Protein AF-X0Y2W1-F1 (afdb_monomer)

InterPro domains:
  IPR001203 Aldehyde ferredoxin oxidoreductase, C-terminal [PF01314] (72-216)
  IPR013983 Aldehyde ferredoxin oxidoreductase, N-terminal [PF02730] (3-56)
  IPR013984 Aldehyde ferredoxin oxidoreductase, domain 2 [G3DSA:1.10.569.10] (91-216)
  IPR036021 Aldehyde ferredoxin oxidoreductase-like, C-terminal [SSF48310] (63-216)
  IPR036503 Aldehyde ferredoxin oxidoreductase, N-terminal domain superfamily [G3DSA:3.60.9.10] (1-60)
  IPR036503 Aldehyde ferredoxin oxidoreductase, N-terminal domain superfamily [SSF56228] (2-59)
  IPR051919 Tungsten-dependent aldehyde ferredoxin oxidoreductase [PTHR30038] (2-216)

pLDDT: mean 97.35, std 1.64, range [90.75, 98.88]

Solvent-accessible surface area (backbone atoms only — not comparable to full-atom values): 10958 Å² total; per-residue (Å²): 83,78,95,73,74,39,86,81,50,47,53,42,29,43,23,63,30,2,67,71,53,35,74,42,3,5,31,30,27,82,47,61,44,65,53,26,65,92,12,54,6,16,57,39,23,75,68,74,47,58,64,52,78,48,75,84,85,82,76,87,85,63,98,54,57,68,59,52,52,51,52,54,49,51,50,60,78,42,37,86,79,40,97,62,34,55,29,38,74,36,14,55,18,49,49,46,56,55,26,39,78,70,49,62,25,49,10,56,62,62,77,34,28,50,50,99,54,47,66,54,56,13,13,66,45,41,46,66,59,37,19,21,44,20,91,76,75,36,21,90,72,55,15,45,40,61,60,90,93,48,85,53,31,41,40,40,18,23,41,34,93,59,80,94,41,52,31,63,45,74,28,26,39,53,46,32,59,38,39,35,22,46,13,34,15,54,67,40,53,59,44,48,54,35,39,30,52,38,31,50,24,43,66,32,9,38,16,48,51,62,51,24,59,71,72,70

Foldseek 3Di:
DVVVPDPQKWKWFWFQCLLVLPQQFWIDTLLADTPTGRSVSVVCNVVVNGIDIDDDPDDDDDPDPPVVVVVLVVCLVCCCVDPLLVLLQQFQLQVLVVQQVVFQQQAQLNPTSHAPLSVLLGSVVCNCPFQPCNVVVCSSPRQFDDDPSDSSRNWGQGAADDDDQGADSSNTADHNLLSRLQDRNNVHSNNSVSRSLSSVCSNRRHRSNVVSSVVD

Nearest PDB structures (foldseek):
  1aor-assembly1_B  TM=9.434E-01  e=6.864E-16  Pyrococcus furiosus
  1b4n-assembly1_D  TM=9.178E-01  e=5.726E-13  Pyrococcus furiosus
  8c0z-assembly1_A  TM=8.336E-01  e=2.437E-13  Aromatoleum aromaticum
  6x6u-assembly1_C  TM=8.993E-01  e=1.814E-09  Pyrococcus furiosus COM1
  8vp9-assembly1_B  TM=1.701E-01  e=5.512E+00  Acetivibrio thermocellus ATCC 27405

Radius of gyration: 18.61 Å; Cα contacts (8 Å, |Δi|>4): 443; chains: 1; bounding box: 45×39×54 Å

Mean predicted aligned error: 2.82 Å

Organism: NCBI:txid412755

Secondary structure (DSSP, 8-state):
-GGGT-TT-EEEEE-HHHHTT-TTBPEEETTTEEE-STTHHHHHHHTT--EEEE---PPPPPS-HHHHHHHHHHHHHHGGGSTTHHHHHHGGGGHHHHHHHHT---BTTTTBS--TTGGGGSHHHHHHHTBTTGGGT-HHHHSEE-STT-SS--EE-B-B-SSSS-B-GGG-PPPHHHHHHHTGGGT---HHHHHHHHHHHHHHTB-HHHHHHHH-

Structure (mmCIF, N/CA/C/O backbone):
data_AF-X0Y2W1-F1
#
_entry.id   AF-X0Y2W1-F1
#
loop_
_atom_site.group_PDB
_atom_site.id
_atom_site.type_symbol
_atom_site.label_atom_id
_atom_site.label_alt_id
_atom_site.label_comp_id
_atom_site.label_asym_id
_atom_site.label_entity_id
_atom_site.label_seq_id
_atom_site.pdbx_PDB_ins_code
_atom_site.Cartn_x
_atom_site.Cartn_y
_atom_site.Cartn_z
_atom_site.occupancy
_atom_site.B_iso_or_equiv
_atom_site.auth_seq_id
_atom_site.auth_comp_id
_atom_site.auth_asym_id
_atom_site.auth_atom_id
_atom_site.pdbx_PDB_model_num
ATOM 1 N N . LYS A 1 1 ? -18.881 9.884 7.365 1.00 92.62 1 LYS A N 1
ATOM 2 C CA . LYS A 1 1 ? -18.392 11.191 7.881 1.00 92.62 1 LYS A CA 1
ATOM 3 C C . LYS A 1 1 ? -19.417 12.288 7.628 1.00 92.62 1 LYS A C 1
ATOM 5 O O . LYS A 1 1 ? -19.970 12.760 8.604 1.00 92.62 1 LYS A O 1
ATOM 10 N N . GLN A 1 2 ? -19.755 12.594 6.368 1.00 95.25 2 GLN A N 1
ATOM 11 C CA . GLN A 1 2 ? -20.767 13.607 6.009 1.00 95.25 2 GLN A CA 1
ATOM 12 C C . GLN A 1 2 ? -22.114 13.422 6.729 1.00 95.25 2 GLN A C 1
ATOM 14 O O . GLN A 1 2 ? -22.586 14.360 7.354 1.00 95.25 2 GLN A O 1
ATOM 19 N N . GLU A 1 3 ? -22.669 12.203 6.735 1.00 96.50 3 GLU A N 1
ATOM 20 C CA . GLU A 1 3 ? -23.919 11.870 7.450 1.00 96.50 3 GLU A CA 1
ATOM 21 C C . GLU A 1 3 ? -23.897 12.244 8.944 1.00 96.50 3 GLU A C 1
ATOM 23 O O . GLU A 1 3 ? -24.915 12.632 9.504 1.00 96.50 3 GLU A O 1
ATOM 28 N N . LEU A 1 4 ? -22.728 12.162 9.587 1.00 95.75 4 LEU A N 1
ATOM 29 C CA . LEU A 1 4 ? -22.551 12.419 11.018 1.00 95.75 4 LEU A CA 1
ATOM 30 C C . LEU A 1 4 ? -21.921 13.792 11.313 1.00 95.75 4 LEU A C 1
ATOM 32 O O . LEU A 1 4 ? -21.698 14.112 12.477 1.00 95.75 4 LEU A O 1
ATOM 36 N N . GLY A 1 5 ? -21.589 14.583 10.285 1.00 96.50 5 GLY A N 1
ATOM 37 C CA . GLY A 1 5 ? -20.987 15.913 10.429 1.00 96.50 5 GLY A CA 1
ATOM 38 C C . GLY A 1 5 ? -19.653 15.966 11.195 1.00 96.50 5 GLY A C 1
ATOM 39 O O . GLY A 1 5 ? -19.322 17.014 11.742 1.00 96.50 5 GLY A O 1
ATOM 40 N N . ASP A 1 6 ? -18.893 14.865 11.279 1.00 96.44 6 ASP A N 1
ATOM 41 C CA . ASP A 1 6 ? -17.600 14.813 11.987 1.00 96.44 6 ASP A CA 1
ATOM 42 C C . ASP A 1 6 ? -16.509 14.180 11.108 1.00 96.44 6 ASP A C 1
ATOM 44 O O . ASP A 1 6 ? -16.487 12.970 10.851 1.00 96.44 6 ASP A O 1
ATOM 48 N N . ASP A 1 7 ? -15.565 15.015 10.671 1.00 95.00 7 ASP A N 1
ATOM 49 C CA . ASP A 1 7 ? -14.443 14.602 9.827 1.00 95.00 7 ASP A CA 1
ATOM 50 C C . ASP A 1 7 ? -13.362 13.816 10.586 1.00 95.00 7 ASP A C 1
ATOM 52 O O . ASP A 1 7 ? -12.543 13.130 9.968 1.00 95.00 7 ASP A O 1
ATOM 56 N N . LYS A 1 8 ? -13.377 13.845 11.927 1.00 95.06 8 LYS A N 1
ATOM 57 C CA . LYS A 1 8 ? -12.424 13.133 12.803 1.00 95.06 8 LYS A CA 1
ATOM 58 C C . LYS A 1 8 ? -12.880 11.723 13.178 1.00 95.06 8 LYS A C 1
ATOM 60 O O . LYS A 1 8 ? -12.259 11.079 14.024 1.00 95.06 8 LYS A O 1
ATOM 65 N N . ILE A 1 9 ? -13.994 11.269 12.619 1.00 96.81 9 ILE A N 1
ATOM 66 C CA . ILE A 1 9 ? -14.428 9.879 12.704 1.00 96.81 9 ILE A CA 1
ATOM 67 C C . ILE A 1 9 ? -13.462 8.991 11.921 1.00 96.81 9 ILE A C 1
ATOM 69 O O . ILE A 1 9 ? -13.038 9.356 10.829 1.00 96.81 9 ILE A O 1
ATOM 73 N N . GLU A 1 10 ? -13.202 7.791 12.425 1.00 96.81 10 GLU A N 1
ATOM 74 C CA . GLU A 1 10 ? -12.551 6.727 11.666 1.00 96.81 10 GLU A CA 1
ATOM 75 C C . GLU A 1 10 ? -13.543 5.624 11.310 1.00 96.81 10 GLU A C 1
ATOM 77 O O . GLU A 1 10 ? -14.449 5.306 12.085 1.00 96.81 10 GLU A O 1
ATOM 82 N N . VAL A 1 11 ? -13.390 5.066 10.106 1.00 97.50 11 VAL A N 1
ATOM 83 C CA . VAL A 1 11 ? -14.318 4.079 9.539 1.00 97.50 11 VAL A CA 1
ATOM 84 C C . VAL A 1 11 ? -13.554 2.832 9.133 1.00 97.50 11 VAL A C 1
ATOM 86 O O . VAL A 1 11 ? -12.647 2.892 8.304 1.00 97.50 11 VAL A O 1
ATOM 89 N N . LEU A 1 12 ? -13.944 1.701 9.702 1.00 97.69 12 LEU A N 1
ATOM 90 C CA . LEU A 1 12 ? -13.530 0.374 9.275 1.00 97.69 12 LEU A CA 1
ATOM 91 C C . LEU A 1 12 ? -14.701 -0.249 8.506 1.00 97.69 12 LEU A C 1
ATOM 93 O O . LEU A 1 12 ? -15.803 -0.302 9.043 1.00 97.69 12 LEU A O 1
ATOM 97 N N . GLN A 1 13 ? -14.503 -0.693 7.267 1.00 98.31 13 GLN A N 1
ATOM 98 C CA . GLN A 1 13 ? -15.609 -1.089 6.385 1.00 98.31 13 GLN A CA 1
ATOM 99 C C . GLN A 1 13 ? -15.274 -2.277 5.488 1.00 98.31 13 GLN A C 1
ATOM 101 O O . GLN A 1 13 ? -14.111 -2.543 5.196 1.00 98.31 13 GLN A O 1
ATOM 106 N N . VAL A 1 14 ? -16.308 -2.958 4.999 1.00 98.56 14 VAL A N 1
ATOM 107 C CA . VAL A 1 14 ? -16.185 -3.932 3.906 1.00 98.56 14 VAL A CA 1
ATOM 108 C C . VAL A 1 14 ? -16.615 -3.317 2.581 1.00 98.56 14 VAL A C 1
ATOM 110 O O . VAL A 1 14 ? -17.539 -2.501 2.529 1.00 98.56 14 VAL A O 1
ATOM 113 N N . GLY A 1 15 ? -15.956 -3.715 1.496 1.00 97.94 15 GLY A N 1
ATOM 114 C CA . GLY A 1 15 ? -16.413 -3.431 0.137 1.00 97.94 15 GLY A CA 1
ATOM 115 C C . GLY A 1 15 ? -17.382 -4.503 -0.389 1.00 97.94 15 GLY A C 1
ATOM 116 O O . GLY A 1 15 ? -17.735 -5.434 0.345 1.00 97.94 15 GLY A O 1
ATOM 117 N N . PRO A 1 16 ? -17.788 -4.407 -1.668 1.00 98.62 16 PRO A N 1
ATOM 118 C CA . PRO A 1 16 ? -18.623 -5.408 -2.332 1.00 98.62 16 PRO A CA 1
ATOM 119 C C . PRO A 1 16 ? -18.128 -6.855 -2.192 1.00 98.62 16 PRO A C 1
ATOM 121 O O . PRO A 1 16 ? -18.941 -7.772 -2.119 1.00 98.62 16 PRO A O 1
ATOM 124 N N . ALA A 1 17 ? -16.814 -7.095 -2.117 1.00 98.69 17 ALA A N 1
ATOM 125 C CA . ALA A 1 17 ? -16.283 -8.449 -1.961 1.00 98.69 17 ALA A CA 1
ATOM 126 C C . ALA A 1 17 ? -16.702 -9.097 -0.630 1.00 98.69 17 ALA A C 1
ATOM 128 O O . ALA A 1 17 ? -17.048 -10.280 -0.606 1.00 98.69 17 ALA A O 1
ATOM 129 N N . GLY A 1 18 ? -16.732 -8.324 0.460 1.00 98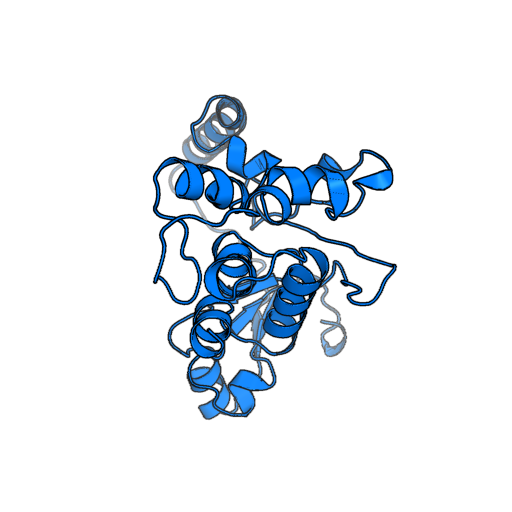.69 18 GLY A N 1
ATOM 130 C CA . GLY A 1 18 ? -17.217 -8.800 1.758 1.00 98.69 18 GLY A CA 1
ATOM 131 C C . GLY A 1 18 ? -18.715 -9.093 1.734 1.00 98.69 18 GLY A C 1
ATOM 132 O O . GLY A 1 18 ? -19.143 -10.153 2.181 1.00 98.69 18 GLY A O 1
ATOM 133 N N . GLU A 1 19 ? -19.506 -8.203 1.129 1.00 98.75 19 GLU A N 1
ATOM 134 C CA . GLU A 1 19 ? -20.963 -8.362 0.970 1.00 98.75 19 GLU A CA 1
ATOM 135 C C . GLU A 1 19 ? -21.341 -9.589 0.132 1.00 98.75 19 GLU A C 1
ATOM 137 O O . GLU A 1 19 ? -22.368 -10.222 0.372 1.00 98.75 19 GLU A O 1
ATOM 142 N N . LYS A 1 20 ? -20.512 -9.938 -0.858 1.00 98.62 20 LYS A N 1
ATOM 143 C CA . LYS A 1 20 ? -20.708 -11.102 -1.734 1.00 98.62 20 LYS A CA 1
ATOM 144 C C . LYS A 1 20 ? -20.041 -12.381 -1.221 1.00 98.62 20 LYS A C 1
ATOM 146 O O . LYS A 1 20 ? -20.114 -13.402 -1.897 1.00 98.62 20 LYS A O 1
ATOM 151 N N . GLY A 1 21 ? -19.408 -12.349 -0.047 1.00 98.06 21 GLY A N 1
ATOM 152 C CA . GLY A 1 21 ? -18.804 -13.533 0.569 1.00 98.06 21 GLY A CA 1
ATOM 153 C C . GLY A 1 21 ? -17.558 -14.060 -0.151 1.00 98.06 21 GLY A C 1
ATOM 154 O O . GLY A 1 21 ? -17.285 -15.261 -0.100 1.00 98.06 21 GLY A O 1
ATOM 155 N N . VAL A 1 22 ? -16.789 -13.196 -0.825 1.00 98.69 22 VAL A N 1
ATOM 156 C CA . VAL A 1 22 ? -15.496 -13.580 -1.418 1.00 98.69 22 VAL A CA 1
ATOM 157 C C . VAL A 1 22 ? -14.567 -14.069 -0.307 1.00 98.69 22 VAL A C 1
ATOM 159 O O . VAL A 1 22 ? -14.326 -13.359 0.662 1.00 98.69 22 VAL A O 1
ATOM 162 N N . ARG A 1 23 ? -14.009 -15.278 -0.444 1.00 98.50 23 ARG A N 1
ATOM 163 C CA . ARG A 1 23 ? -13.268 -15.966 0.637 1.00 98.50 23 ARG A CA 1
ATOM 164 C C . ARG A 1 23 ? -12.020 -15.232 1.132 1.00 98.50 23 ARG A C 1
ATOM 166 O O . ARG A 1 23 ? -11.563 -15.495 2.236 1.00 98.50 23 ARG A O 1
ATOM 173 N N . PHE A 1 24 ? -11.489 -14.322 0.328 1.00 98.56 24 PHE A N 1
ATOM 174 C CA . PHE A 1 24 ? -10.351 -13.461 0.644 1.00 98.56 24 PHE A CA 1
ATOM 175 C C . PHE A 1 24 ? -10.746 -11.973 0.619 1.00 98.56 24 PHE A C 1
ATOM 177 O O . PHE A 1 24 ? -9.954 -11.102 0.267 1.00 98.56 24 PHE A O 1
ATOM 184 N N . ALA A 1 25 ? -11.999 -11.669 0.972 1.00 98.81 25 ALA A N 1
ATOM 185 C CA . ALA A 1 25 ? -12.432 -10.298 1.193 1.00 98.81 25 ALA A CA 1
ATOM 186 C C . ALA A 1 25 ? -11.717 -9.687 2.406 1.00 98.81 25 ALA A C 1
ATOM 188 O O . ALA A 1 25 ? -11.651 -10.287 3.485 1.00 98.81 25 ALA A O 1
ATOM 189 N N . ALA A 1 26 ? -11.252 -8.460 2.214 1.00 98.62 26 ALA A N 1
ATOM 190 C CA . ALA A 1 26 ? -10.572 -7.633 3.189 1.00 98.62 26 ALA A CA 1
ATOM 191 C C . ALA A 1 26 ? -11.545 -6.693 3.911 1.00 98.62 26 ALA A C 1
ATOM 193 O O . ALA A 1 26 ? -12.624 -6.354 3.412 1.00 98.62 26 ALA A O 1
ATOM 194 N N . ILE A 1 27 ? -11.119 -6.215 5.076 1.00 98.69 27 ILE A N 1
ATOM 195 C CA . ILE A 1 27 ? -11.710 -5.050 5.737 1.00 98.69 27 ILE A CA 1
ATOM 196 C C . ILE A 1 27 ? -10.781 -3.856 5.490 1.00 98.69 27 ILE A C 1
ATOM 198 O O . ILE A 1 27 ? -9.576 -3.956 5.716 1.00 98.69 27 ILE A O 1
ATOM 202 N N . ILE A 1 28 ? -11.330 -2.729 5.043 1.00 98.31 28 ILE A N 1
ATOM 203 C CA . ILE A 1 28 ? -10.581 -1.540 4.624 1.00 98.31 28 ILE A CA 1
ATOM 204 C C . ILE A 1 28 ? -10.841 -0.370 5.580 1.00 98.31 28 ILE A C 1
ATOM 206 O O . ILE A 1 28 ? -11.971 -0.125 6.004 1.00 98.31 28 ILE A O 1
ATOM 210 N N . ASN A 1 29 ? -9.794 0.386 5.893 1.00 96.94 29 ASN A N 1
ATOM 211 C CA . ASN A 1 29 ? -9.832 1.670 6.589 1.00 96.94 29 ASN A CA 1
ATOM 212 C C . ASN A 1 29 ? -9.071 2.723 5.762 1.00 96.94 29 ASN A C 1
ATOM 214 O O . ASN A 1 29 ? -8.114 2.392 5.061 1.00 96.94 29 ASN A O 1
ATOM 218 N N . MET A 1 30 ? -9.525 3.983 5.801 1.00 94.44 30 MET A N 1
ATOM 219 C CA . MET A 1 30 ? -8.932 5.108 5.047 1.00 94.44 30 MET A CA 1
ATOM 220 C C . MET A 1 30 ? -8.674 4.806 3.554 1.00 94.44 30 MET A C 1
ATOM 222 O O . MET A 1 30 ? -7.710 5.303 2.983 1.00 94.44 30 MET A O 1
ATOM 226 N N . SER A 1 31 ? -9.481 3.930 2.943 1.00 95.62 31 SER A N 1
ATOM 227 C CA . SER A 1 31 ? -9.357 3.466 1.546 1.00 95.62 31 SER A CA 1
ATOM 228 C C . SER A 1 31 ? -8.026 2.799 1.151 1.00 95.62 31 SER A C 1
ATOM 230 O O . SER A 1 31 ? -7.885 2.371 0.012 1.00 95.62 31 SER A O 1
ATOM 232 N N . THR A 1 32 ? -7.064 2.670 2.069 1.00 96.56 32 THR A N 1
ATOM 233 C CA . THR A 1 32 ? -5.672 2.264 1.776 1.00 96.56 32 THR A CA 1
ATOM 234 C C . THR A 1 32 ? -5.061 1.346 2.839 1.00 96.56 32 THR A C 1
ATOM 236 O O . THR A 1 32 ? -3.937 0.860 2.694 1.00 96.56 32 THR A O 1
ATOM 239 N N . ARG A 1 33 ? -5.756 1.129 3.963 1.00 97.12 33 ARG A N 1
ATOM 240 C CA . ARG A 1 33 ? -5.310 0.280 5.074 1.00 97.12 33 ARG A CA 1
ATOM 241 C C . ARG A 1 33 ? -6.161 -0.980 5.095 1.00 97.12 33 ARG A C 1
ATOM 243 O O . ARG A 1 33 ? -7.352 -0.906 5.383 1.00 97.12 33 ARG A O 1
ATOM 250 N N . ALA A 1 34 ? -5.555 -2.124 4.804 1.00 97.56 34 ALA A N 1
ATOM 251 C CA . ALA A 1 34 ? -6.263 -3.393 4.728 1.00 97.56 34 ALA A CA 1
ATOM 252 C C . ALA A 1 34 ? -5.964 -4.284 5.940 1.00 97.56 34 ALA A C 1
ATOM 254 O O . ALA A 1 34 ? -4.810 -4.586 6.239 1.00 97.56 34 ALA A O 1
ATOM 255 N N . ASN A 1 35 ? -7.017 -4.787 6.581 1.00 97.44 35 ASN A N 1
ATOM 256 C CA . ASN A 1 35 ? -6.983 -6.116 7.180 1.00 97.44 35 ASN A CA 1
ATOM 257 C C . ASN A 1 35 ? -7.317 -7.100 6.050 1.00 97.44 35 ASN A C 1
ATOM 259 O O . ASN A 1 35 ? -8.487 -7.364 5.766 1.00 97.44 35 ASN A O 1
ATOM 263 N N . GLY A 1 36 ? -6.268 -7.479 5.315 1.00 94.50 36 GLY A N 1
ATOM 264 C CA . GLY A 1 36 ? -6.384 -8.073 3.985 1.00 94.50 36 GLY A CA 1
ATOM 265 C C . GLY A 1 36 ? -6.783 -9.542 3.992 1.00 94.50 36 GLY A C 1
ATOM 266 O O . GLY A 1 36 ? -7.760 -9.929 3.363 1.00 94.50 36 GLY A O 1
ATOM 267 N N . ARG A 1 37 ? -6.005 -10.370 4.689 1.00 98.06 37 ARG A N 1
ATOM 268 C CA . ARG A 1 37 ? -6.004 -11.824 4.494 1.00 98.06 37 ARG A CA 1
ATOM 269 C C . ARG A 1 37 ? -7.085 -12.537 5.313 1.00 98.06 37 ARG A C 1
ATOM 271 O O . ARG A 1 37 ? -7.821 -11.931 6.084 1.00 98.06 37 ARG A O 1
ATOM 278 N N . THR A 1 38 ? -7.172 -13.852 5.102 1.00 97.50 38 THR A N 1
ATOM 279 C CA . THR A 1 38 ? -8.004 -14.811 5.859 1.00 97.50 38 THR A CA 1
ATOM 280 C C . THR A 1 38 ? -9.520 -14.578 5.821 1.00 97.50 38 THR A C 1
ATOM 282 O O . THR A 1 38 ? -10.255 -15.236 6.553 1.00 97.50 38 THR A O 1
ATOM 285 N N . GLY A 1 39 ? -10.011 -13.708 4.932 1.00 98.12 39 GLY A N 1
ATOM 286 C CA . GLY A 1 39 ? -11.442 -13.579 4.650 1.00 98.12 39 GLY A CA 1
ATOM 287 C C . GLY A 1 39 ? -12.238 -12.863 5.736 1.00 98.12 39 GLY A C 1
ATOM 288 O O . GLY A 1 39 ? -13.455 -13.037 5.825 1.00 98.12 39 GLY A O 1
ATOM 289 N N . MET A 1 40 ? -11.589 -12.043 6.567 1.00 98.44 40 MET A N 1
ATOM 290 C CA . MET A 1 40 ? -12.277 -11.319 7.641 1.00 98.44 40 MET A CA 1
ATOM 291 C C . MET A 1 40 ? -13.352 -10.360 7.114 1.00 98.44 40 MET A C 1
ATOM 293 O O . MET A 1 40 ? -14.372 -10.162 7.777 1.00 98.44 40 MET A O 1
ATOM 297 N N . GLY A 1 41 ? -13.191 -9.834 5.895 1.00 98.62 41 GLY A N 1
ATOM 298 C CA . GLY A 1 41 ? -14.232 -9.063 5.217 1.00 98.62 41 GLY A CA 1
ATOM 299 C C . GLY A 1 41 ? -15.470 -9.898 4.880 1.00 98.62 41 GLY A C 1
ATOM 300 O O . GLY A 1 41 ? -16.589 -9.407 5.003 1.00 98.62 41 GLY A O 1
ATOM 301 N N . ALA A 1 42 ? -15.303 -11.179 4.541 1.00 98.75 42 ALA A N 1
ATOM 302 C CA . ALA A 1 42 ? -16.420 -12.093 4.295 1.00 98.75 42 ALA A CA 1
ATOM 303 C C . ALA A 1 42 ? -17.161 -12.422 5.592 1.00 98.75 42 ALA A C 1
ATOM 305 O O . ALA A 1 42 ? -18.389 -12.449 5.620 1.00 98.75 42 ALA A O 1
ATOM 306 N N . VAL A 1 43 ? -16.424 -12.616 6.692 1.00 98.69 43 VAL A N 1
ATOM 307 C CA . VAL A 1 43 ? -17.019 -12.825 8.020 1.00 98.69 43 VAL A CA 1
ATOM 308 C C . VAL A 1 43 ? -17.846 -11.608 8.431 1.00 98.69 43 VAL A C 1
ATOM 310 O O . VAL A 1 43 ? -18.993 -11.763 8.849 1.00 98.69 43 VAL A O 1
ATOM 313 N N . MET A 1 44 ? -17.304 -10.399 8.277 1.00 98.75 44 MET A N 1
ATOM 314 C CA . MET A 1 44 ? -18.012 -9.152 8.582 1.00 98.75 44 MET A CA 1
ATOM 315 C C . MET A 1 44 ? -19.253 -8.964 7.689 1.00 98.75 44 MET A C 1
ATOM 317 O O . MET A 1 44 ? -20.342 -8.701 8.204 1.00 98.75 44 MET A O 1
ATOM 321 N N . GLY A 1 45 ? -19.129 -9.211 6.381 1.00 98.75 45 GLY A N 1
ATOM 322 C CA . GLY A 1 45 ? -20.244 -9.164 5.430 1.00 98.75 45 GLY A CA 1
ATOM 323 C C . GLY A 1 45 ? -21.342 -10.196 5.709 1.00 98.75 45 GLY A C 1
ATOM 324 O O . GLY A 1 45 ? -22.519 -9.854 5.664 1.00 98.75 45 GLY A O 1
ATOM 325 N N . SER A 1 46 ? -20.988 -11.422 6.115 1.00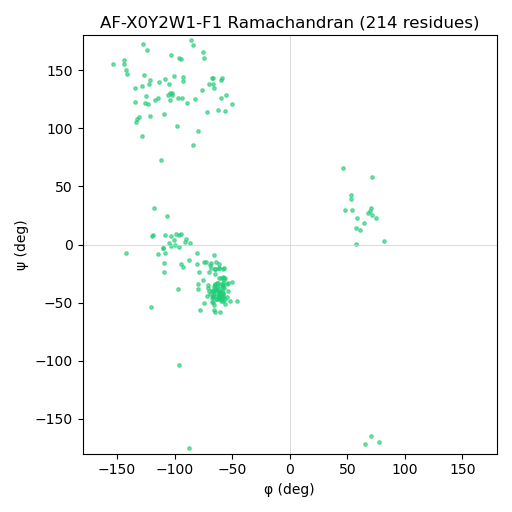 98.69 46 SER A N 1
ATOM 326 C CA . SER A 1 46 ? -21.955 -12.481 6.467 1.00 98.69 46 SER A CA 1
ATOM 327 C C . SER A 1 46 ? -22.864 -12.124 7.648 1.00 98.69 46 SER A C 1
ATOM 329 O O . SER A 1 46 ? -23.929 -12.712 7.825 1.00 98.69 46 SER A O 1
ATOM 331 N N . LYS A 1 47 ? -22.447 -11.149 8.463 1.00 98.69 47 LYS A N 1
ATOM 332 C CA . LYS A 1 47 ? -23.213 -10.617 9.595 1.00 98.69 47 LYS A CA 1
ATOM 333 C C . LYS A 1 47 ? -24.027 -9.376 9.224 1.00 98.69 47 LYS A C 1
ATOM 335 O O . LYS A 1 47 ? -24.550 -8.721 10.119 1.00 98.69 47 LYS A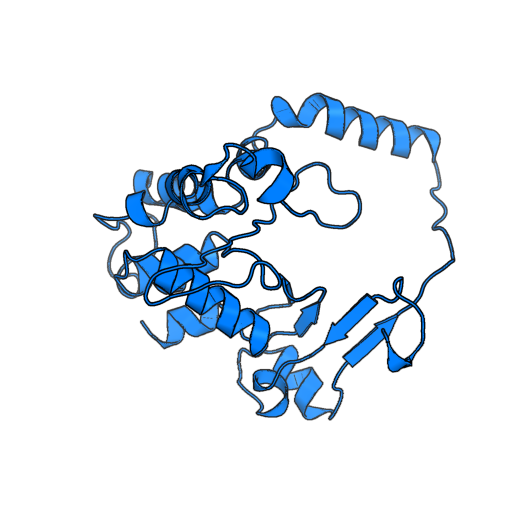 O 1
ATOM 340 N N . ASN A 1 48 ? -24.113 -9.037 7.935 1.00 98.50 48 ASN A N 1
ATOM 341 C CA . ASN A 1 48 ? -24.721 -7.806 7.426 1.00 98.50 48 ASN A CA 1
ATOM 342 C C . ASN A 1 48 ? -24.141 -6.531 8.072 1.00 98.50 48 ASN A C 1
ATOM 344 O O . ASN A 1 48 ? -24.829 -5.520 8.202 1.00 98.50 48 ASN A O 1
ATOM 348 N N . LEU A 1 49 ? -22.869 -6.563 8.491 1.00 98.69 49 LEU A N 1
ATOM 349 C CA . LEU A 1 49 ? -22.196 -5.426 9.112 1.00 98.69 49 LEU A CA 1
ATOM 350 C C . LEU A 1 49 ? -21.360 -4.685 8.063 1.00 98.69 49 LEU A C 1
ATOM 352 O O . LEU A 1 49 ? -20.266 -5.120 7.714 1.00 98.69 49 LEU A O 1
ATOM 356 N N . LYS A 1 50 ? -21.859 -3.547 7.565 1.00 98.44 50 LYS A N 1
ATOM 357 C CA . LYS A 1 50 ? -21.175 -2.769 6.515 1.00 98.44 50 LYS A CA 1
ATOM 358 C C . LYS A 1 50 ? -19.924 -2.046 7.017 1.00 98.44 50 LYS A C 1
ATOM 360 O O . LYS A 1 50 ? -18.892 -2.044 6.345 1.00 98.44 50 LYS A O 1
ATOM 365 N N . ALA A 1 51 ? -20.022 -1.412 8.180 1.00 98.38 51 ALA A N 1
ATOM 366 C CA . ALA A 1 51 ? -18.947 -0.612 8.742 1.00 98.38 51 ALA A CA 1
ATOM 367 C C . ALA A 1 51 ? -19.029 -0.538 10.269 1.00 98.38 51 ALA A C 1
ATOM 369 O O . ALA A 1 51 ? -20.104 -0.647 10.855 1.00 98.38 51 ALA A O 1
ATOM 370 N N . VAL A 1 52 ? -17.881 -0.300 10.897 1.00 98.12 52 VAL A N 1
ATOM 371 C CA . VAL A 1 52 ? -17.743 0.124 12.289 1.00 98.12 52 VAL A CA 1
ATOM 372 C C . VAL A 1 52 ? -17.157 1.529 12.279 1.00 98.12 52 VAL A C 1
ATOM 374 O O . VAL A 1 52 ? -16.124 1.787 11.660 1.00 98.12 52 VAL A O 1
ATOM 377 N N . VAL A 1 53 ? -17.841 2.441 12.960 1.00 98.00 53 VAL A N 1
ATOM 378 C CA . VAL A 1 53 ? -17.538 3.871 12.955 1.00 98.00 53 VAL A CA 1
ATOM 379 C C . VAL A 1 53 ? -17.151 4.291 14.366 1.00 98.00 53 VAL A C 1
ATOM 381 O O . VAL A 1 53 ? -17.908 4.057 15.307 1.00 98.00 53 VAL A O 1
ATOM 384 N N . VAL A 1 54 ? -15.972 4.892 14.531 1.00 97.19 54 VAL A N 1
ATOM 385 C CA . VAL A 1 54 ? -15.419 5.212 15.854 1.00 97.19 54 VAL A CA 1
ATOM 386 C C . VAL A 1 54 ? -14.997 6.675 15.933 1.00 97.19 54 VAL A C 1
ATOM 388 O O . VAL A 1 54 ? -14.338 7.205 15.040 1.00 97.19 54 VAL A O 1
ATOM 391 N N . ARG A 1 55 ? -15.330 7.323 17.057 1.00 96.50 55 ARG A N 1
ATOM 392 C CA . ARG A 1 55 ? -14.857 8.664 17.419 1.00 96.50 55 ARG A CA 1
ATOM 393 C C . ARG A 1 55 ? -14.386 8.695 18.871 1.00 96.50 55 ARG A C 1
ATOM 395 O O . ARG A 1 55 ? -15.193 8.727 19.793 1.00 96.50 55 ARG A O 1
ATOM 402 N N . GLY A 1 56 ? -13.071 8.735 19.082 1.00 95.12 56 GLY A N 1
ATOM 403 C CA . GLY A 1 56 ? -12.464 8.821 20.416 1.00 95.12 56 GLY A CA 1
ATOM 404 C C . GLY A 1 56 ? -11.941 10.221 20.752 1.00 95.12 56 GLY A C 1
ATOM 405 O O . GLY A 1 56 ? -11.199 10.814 19.971 1.00 95.12 56 GLY A O 1
ATOM 406 N N . LYS A 1 57 ? -12.297 10.763 21.923 1.00 95.00 57 LYS A N 1
ATOM 407 C CA . LYS A 1 57 ? -11.715 12.016 22.465 1.00 95.00 57 LYS A CA 1
ATOM 408 C C . LYS A 1 57 ? -10.810 11.783 23.680 1.00 95.00 57 LYS A C 1
ATOM 410 O O . LYS A 1 57 ? -10.050 12.675 24.050 1.00 95.00 57 LYS A O 1
ATOM 415 N N . ALA A 1 58 ? -10.898 10.604 24.293 1.00 95.56 58 ALA A N 1
ATOM 416 C CA . ALA A 1 58 ? -10.079 10.239 25.437 1.00 95.56 58 ALA A CA 1
ATOM 417 C C . ALA A 1 58 ? -8.606 10.113 25.026 1.00 95.56 58 ALA A C 1
ATOM 419 O O . ALA A 1 58 ? -8.289 9.556 23.975 1.00 95.56 58 ALA A O 1
ATOM 420 N N . ARG A 1 59 ? -7.707 10.632 25.864 1.00 92.00 59 ARG A N 1
ATOM 421 C CA . ARG A 1 59 ? -6.260 10.488 25.684 1.00 92.00 59 ARG A CA 1
ATOM 422 C C . ARG A 1 59 ? -5.761 9.330 26.550 1.00 92.00 59 ARG A C 1
ATOM 424 O O . ARG A 1 59 ? -6.008 9.372 27.756 1.00 92.00 59 ARG A O 1
ATOM 431 N N . PRO A 1 60 ? -5.047 8.340 25.986 1.00 91.94 60 PRO A N 1
ATOM 432 C CA . PRO A 1 60 ? -4.425 7.290 26.782 1.00 91.94 60 PRO A CA 1
ATOM 433 C C . PRO A 1 60 ? -3.436 7.863 27.804 1.00 9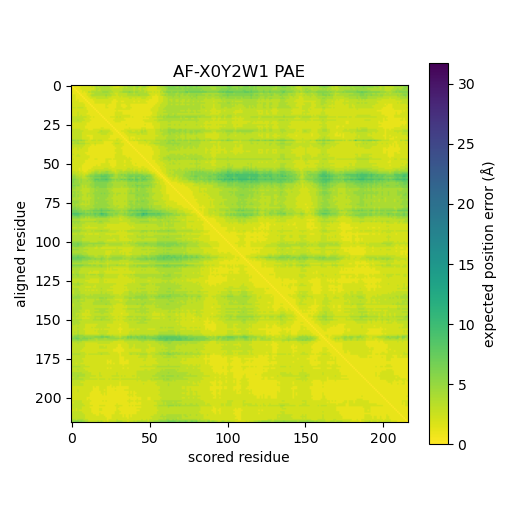1.94 60 PRO A C 1
ATOM 435 O O . PRO A 1 60 ? -2.717 8.827 27.529 1.00 91.94 60 PRO A O 1
ATOM 438 N N . THR A 1 61 ? -3.384 7.261 28.990 1.00 95.25 61 THR A N 1
ATOM 439 C CA . THR A 1 61 ? -2.396 7.586 30.023 1.00 95.25 61 THR A CA 1
ATOM 440 C C . THR A 1 61 ? -1.191 6.661 29.898 1.00 95.25 61 THR A C 1
ATOM 442 O O . THR A 1 61 ? -1.349 5.445 29.932 1.00 95.25 61 THR A O 1
ATOM 445 N N . ALA A 1 62 ? 0.012 7.226 29.796 1.00 95.44 62 ALA A N 1
ATOM 446 C CA . ALA A 1 62 ? 1.252 6.464 29.920 1.00 95.44 62 ALA A CA 1
ATOM 447 C C . ALA A 1 62 ? 1.738 6.488 31.374 1.00 95.44 62 ALA A C 1
ATOM 449 O O . ALA A 1 62 ? 1.659 7.537 32.018 1.00 95.44 62 ALA A O 1
ATOM 450 N N . ALA A 1 63 ? 2.259 5.356 31.858 1.00 97.50 63 ALA A N 1
ATOM 451 C CA . ALA A 1 63 ? 2.849 5.245 33.194 1.00 97.50 63 ALA A CA 1
ATOM 452 C C . ALA A 1 63 ? 4.049 6.193 33.365 1.00 97.50 63 ALA A C 1
ATOM 454 O O . ALA A 1 63 ? 4.138 6.898 34.364 1.00 97.50 63 ALA A O 1
ATOM 455 N N . ASP A 1 64 ? 4.910 6.276 32.346 1.00 97.88 64 ASP A N 1
ATOM 456 C CA . ASP A 1 64 ? 6.019 7.228 32.278 1.00 97.88 64 ASP A CA 1
ATOM 457 C C . ASP A 1 64 ? 5.980 7.999 30.950 1.00 97.88 64 ASP A C 1
ATOM 459 O O . ASP A 1 64 ? 6.491 7.570 29.911 1.00 97.88 64 ASP A O 1
ATOM 463 N N . LYS A 1 65 ? 5.328 9.164 30.984 1.00 97.00 65 LYS A N 1
ATOM 464 C CA . LYS A 1 65 ? 5.200 10.050 29.817 1.00 97.00 65 LYS A CA 1
ATOM 465 C C . LYS A 1 65 ? 6.546 10.622 29.371 1.00 97.00 65 LYS A C 1
ATOM 467 O O . LYS A 1 65 ? 6.750 10.813 28.174 1.00 97.00 65 LYS A O 1
ATOM 472 N N . ALA A 1 66 ? 7.445 10.915 30.310 1.00 97.94 66 ALA A N 1
ATOM 473 C CA . ALA A 1 66 ? 8.737 11.512 29.993 1.00 97.94 66 ALA A CA 1
ATOM 474 C C . ALA A 1 66 ? 9.601 10.510 29.226 1.00 97.94 66 ALA A C 1
ATOM 476 O O . ALA A 1 66 ? 10.146 10.844 28.171 1.00 97.94 66 ALA A O 1
ATOM 477 N N . ARG A 1 67 ? 9.647 9.260 29.696 1.00 97.94 67 ARG A N 1
ATOM 478 C CA . ARG A 1 67 ? 10.387 8.194 29.025 1.00 97.94 67 ARG A CA 1
ATOM 479 C C . ARG A 1 67 ? 9.805 7.850 27.660 1.00 97.94 67 ARG A C 1
ATOM 481 O O . ARG A 1 67 ? 10.573 7.706 26.711 1.00 97.94 67 ARG A O 1
ATOM 488 N N . LEU A 1 68 ? 8.478 7.772 27.529 1.00 96.69 68 LEU A N 1
ATOM 489 C CA . LEU A 1 68 ? 7.835 7.528 26.232 1.00 96.69 68 LEU A CA 1
ATOM 490 C C . LEU A 1 68 ? 8.216 8.605 25.203 1.00 96.69 68 LEU A C 1
ATOM 492 O O . LEU A 1 68 ? 8.602 8.275 24.084 1.00 96.69 68 LEU A O 1
ATOM 496 N N . ASN A 1 69 ? 8.180 9.880 25.598 1.00 96.00 69 ASN A N 1
ATOM 497 C CA . ASN A 1 69 ? 8.567 10.989 24.724 1.00 96.00 69 ASN A CA 1
ATOM 498 C C . ASN A 1 69 ? 10.052 10.936 24.334 1.00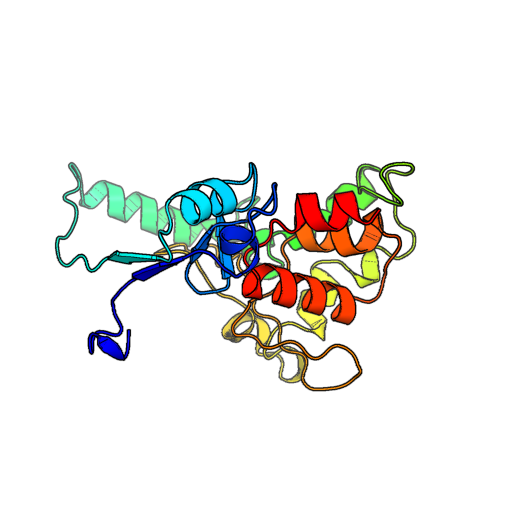 96.00 69 ASN A C 1
ATOM 500 O O . ASN A 1 69 ? 10.388 11.217 23.185 1.00 96.00 69 ASN A O 1
ATOM 504 N N . GLN A 1 70 ? 10.940 10.554 25.260 1.00 98.00 70 GLN A N 1
ATOM 505 C CA . GLN A 1 70 ? 12.363 10.367 24.959 1.00 98.00 70 GLN A CA 1
ATOM 506 C C . GLN A 1 70 ? 12.586 9.268 23.914 1.00 98.00 70 GLN A C 1
ATOM 508 O O . GLN A 1 70 ? 13.352 9.477 22.979 1.00 98.00 70 GLN A O 1
ATOM 513 N N . ILE A 1 71 ? 11.908 8.122 24.047 1.00 96.62 71 ILE A N 1
ATOM 514 C CA . ILE A 1 71 ? 12.032 7.002 23.100 1.00 96.62 71 ILE A CA 1
ATOM 515 C C . ILE A 1 71 ? 11.473 7.392 21.728 1.00 96.62 71 ILE A C 1
ATOM 517 O O . ILE A 1 71 ? 12.122 7.140 20.717 1.00 96.62 71 ILE A O 1
ATOM 521 N N . ALA A 1 72 ? 10.309 8.048 21.686 1.00 95.44 72 ALA A N 1
ATOM 522 C CA . ALA A 1 72 ? 9.712 8.515 20.437 1.00 95.44 72 ALA A CA 1
ATOM 523 C C . ALA A 1 72 ? 10.630 9.505 19.701 1.00 95.44 72 ALA A C 1
ATOM 525 O O . ALA A 1 72 ? 10.855 9.363 18.500 1.00 95.44 72 ALA A O 1
ATOM 526 N N . LYS A 1 73 ? 11.217 10.465 20.432 1.00 96.88 73 LYS A N 1
ATOM 527 C CA . LYS A 1 73 ? 12.189 11.408 19.869 1.00 96.88 73 LYS A CA 1
ATOM 528 C C . LYS A 1 73 ? 13.452 10.702 19.379 1.00 96.88 73 LYS A C 1
ATOM 530 O O . LYS A 1 73 ? 13.873 10.941 18.256 1.00 96.88 73 LYS A O 1
ATOM 535 N N . TRP A 1 74 ? 14.015 9.801 20.183 1.00 96.81 74 TRP A N 1
ATOM 536 C CA . TRP A 1 74 ? 15.186 9.024 19.781 1.00 96.81 74 TRP A CA 1
ATOM 537 C C . TRP A 1 74 ? 14.920 8.218 18.502 1.00 96.81 74 TRP A C 1
ATOM 539 O O . TRP A 1 74 ? 15.760 8.218 17.609 1.00 96.81 74 TRP A O 1
ATOM 549 N N . GLY A 1 75 ? 13.747 7.588 18.374 1.00 95.00 75 GLY A N 1
ATOM 550 C CA . GLY A 1 75 ? 13.368 6.855 17.164 1.00 95.00 75 GLY A CA 1
ATOM 551 C C . GLY A 1 75 ? 13.305 7.752 15.926 1.00 95.00 75 GLY A C 1
ATOM 552 O O . GLY A 1 75 ? 13.837 7.387 14.881 1.00 95.00 75 GLY A O 1
ATOM 553 N N . ALA A 1 76 ? 12.725 8.949 16.053 1.00 94.94 76 ALA A N 1
ATOM 554 C CA . ALA A 1 76 ? 12.701 9.935 14.973 1.00 94.94 76 ALA A CA 1
ATOM 555 C C . ALA A 1 76 ? 14.118 10.399 14.581 1.00 94.94 76 ALA A C 1
ATOM 557 O O . ALA A 1 76 ? 14.461 10.388 13.401 1.00 94.94 76 ALA A O 1
ATOM 558 N N . ASP A 1 77 ? 14.955 10.730 15.569 1.00 96.56 77 ASP A N 1
ATOM 559 C CA . ASP A 1 77 ? 16.318 11.242 15.366 1.00 96.56 77 ASP A CA 1
ATOM 560 C C . ASP A 1 77 ? 17.278 10.184 14.773 1.00 96.56 77 ASP A C 1
ATOM 562 O O . ASP A 1 77 ? 18.317 10.533 14.209 1.00 96.56 77 ASP A O 1
ATOM 566 N N . ASN A 1 78 ? 16.953 8.889 14.898 1.00 96.12 78 ASN A N 1
ATOM 567 C CA . ASN A 1 78 ? 17.796 7.779 14.432 1.00 96.12 78 ASN A CA 1
ATOM 568 C C . ASN A 1 78 ? 17.239 7.022 13.218 1.00 96.12 78 ASN A C 1
ATOM 570 O O . ASN A 1 78 ? 17.935 6.150 12.700 1.00 96.12 78 ASN A O 1
ATOM 574 N N . LEU A 1 79 ? 16.042 7.358 12.724 1.00 94.69 79 LEU A N 1
ATOM 575 C CA . LEU A 1 79 ? 15.418 6.651 11.599 1.00 94.69 79 LEU A CA 1
ATOM 576 C C . LEU A 1 79 ? 16.331 6.599 10.366 1.00 94.69 79 LEU A C 1
ATOM 578 O O . LEU A 1 79 ? 16.511 5.531 9.789 1.00 94.69 79 LEU A O 1
ATOM 582 N N . SER A 1 80 ? 16.961 7.719 10.003 1.00 94.19 80 SER A N 1
ATOM 583 C CA . SER A 1 80 ? 17.839 7.816 8.826 1.00 94.19 80 SER A CA 1
ATOM 584 C C . SER A 1 80 ? 19.102 6.951 8.900 1.00 94.19 80 SER A C 1
ATOM 586 O O . SER A 1 80 ? 19.751 6.742 7.881 1.00 94.19 80 SER A O 1
ATOM 588 N N . LYS A 1 81 ? 19.455 6.453 10.090 1.00 94.75 81 LYS A N 1
ATOM 589 C CA . LYS A 1 81 ? 20.621 5.591 10.340 1.00 94.75 81 LYS A CA 1
ATOM 590 C C . LYS A 1 81 ? 20.236 4.127 10.564 1.00 94.75 81 LYS A C 1
ATOM 592 O O . LYS A 1 81 ? 21.101 3.325 10.896 1.00 94.75 81 LYS A O 1
ATOM 597 N N . SER A 1 82 ? 18.949 3.805 10.477 1.00 94.12 82 SER A N 1
ATOM 598 C CA . SER A 1 82 ? 18.426 2.467 10.742 1.00 94.12 82 SER A CA 1
ATOM 599 C C . SER A 1 82 ? 18.258 1.657 9.458 1.00 94.12 82 SER A C 1
ATOM 601 O O . SER A 1 82 ? 18.092 2.226 8.379 1.00 94.12 82 SER A O 1
ATOM 603 N N . ASP A 1 83 ? 18.187 0.334 9.596 1.00 90.75 83 ASP A N 1
ATOM 604 C CA . ASP A 1 83 ? 17.975 -0.598 8.477 1.00 90.75 83 ASP A CA 1
ATOM 605 C C . ASP A 1 83 ? 16.598 -0.453 7.804 1.00 90.75 83 ASP A C 1
ATOM 607 O O . ASP A 1 83 ? 16.359 -1.027 6.748 1.00 90.75 83 ASP A O 1
ATOM 611 N N . ILE A 1 84 ? 15.684 0.329 8.392 1.00 91.62 84 ILE A N 1
ATOM 612 C CA . ILE A 1 84 ? 14.353 0.608 7.835 1.00 91.62 84 ILE A CA 1
ATOM 613 C C . ILE A 1 84 ? 14.247 1.999 7.194 1.00 91.62 84 ILE A C 1
ATOM 615 O O . ILE A 1 84 ? 13.151 2.426 6.834 1.00 91.62 84 ILE A O 1
ATOM 619 N N . ALA A 1 85 ? 15.357 2.735 7.065 1.00 92.75 85 ALA A N 1
ATOM 620 C CA . ALA A 1 85 ? 15.365 4.045 6.410 1.00 92.75 85 ALA A CA 1
ATOM 621 C C . ALA A 1 85 ? 14.856 3.965 4.959 1.00 92.75 85 ALA A C 1
ATOM 623 O O . ALA A 1 85 ? 14.167 4.876 4.495 1.00 92.75 85 ALA A O 1
ATOM 624 N N . GLY A 1 86 ? 15.152 2.856 4.273 1.00 94.19 86 GLY A N 1
ATOM 625 C CA . GLY A 1 86 ? 14.699 2.571 2.913 1.00 94.19 86 GLY A CA 1
ATOM 626 C C . GLY A 1 86 ? 13.174 2.554 2.771 1.00 94.19 86 GLY A C 1
ATOM 627 O O . GLY A 1 86 ? 12.640 3.208 1.873 1.00 94.19 86 GLY A O 1
ATOM 628 N N . LEU A 1 87 ? 12.456 1.992 3.755 1.00 95.19 87 LEU A N 1
ATOM 629 C CA . LEU A 1 87 ? 10.988 2.008 3.802 1.00 95.19 87 LEU A CA 1
ATOM 630 C C . LEU A 1 87 ? 10.402 3.422 3.770 1.00 95.19 87 LEU A C 1
ATOM 632 O O . LEU A 1 87 ? 9.303 3.610 3.254 1.00 95.19 87 LEU A O 1
ATOM 636 N N . SER A 1 88 ? 11.103 4.424 4.305 1.00 93.06 88 SER A N 1
ATOM 637 C CA . SER A 1 88 ? 10.644 5.811 4.199 1.00 93.06 88 SER A CA 1
ATOM 638 C C . SER A 1 88 ? 10.677 6.278 2.749 1.00 93.06 88 SER A C 1
ATOM 640 O O . SER A 1 88 ? 9.659 6.722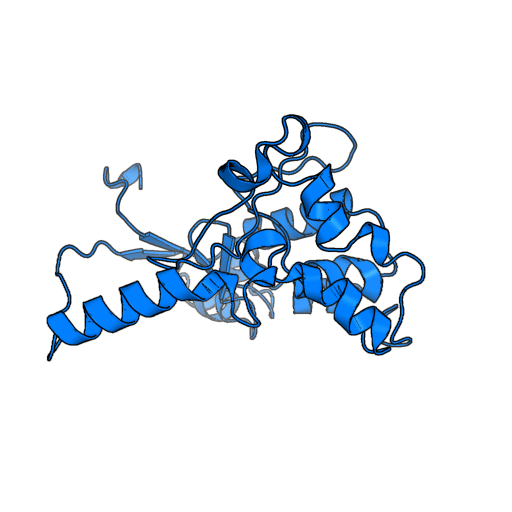 2.211 1.00 93.06 88 SER A O 1
ATOM 642 N N . LYS A 1 89 ? 11.803 6.054 2.067 1.00 94.25 89 LYS A N 1
ATOM 643 C CA . LYS A 1 89 ? 12.013 6.520 0.697 1.00 94.25 89 LYS A CA 1
ATOM 644 C C . LYS A 1 89 ? 11.248 5.704 -0.343 1.00 94.25 89 LYS A C 1
ATOM 646 O O . LYS A 1 89 ? 10.499 6.280 -1.120 1.00 94.25 89 LYS A O 1
ATOM 651 N N . TYR A 1 90 ? 11.346 4.381 -0.328 1.00 97.06 90 TYR A N 1
ATOM 652 C CA . TYR A 1 90 ? 10.785 3.515 -1.376 1.00 97.06 90 TYR A CA 1
ATOM 653 C C . TYR A 1 90 ? 9.552 2.720 -0.926 1.00 97.06 90 TYR A C 1
ATOM 655 O O . TYR A 1 90 ? 8.865 2.119 -1.752 1.00 97.06 90 TYR A O 1
ATOM 663 N N . GLY A 1 91 ? 9.203 2.765 0.363 1.00 97.12 91 GLY A N 1
ATOM 664 C CA . GLY A 1 91 ? 8.133 1.933 0.905 1.00 97.12 91 GLY A CA 1
ATOM 665 C C . GLY A 1 91 ? 8.571 0.478 0.945 1.00 97.12 91 GLY A C 1
ATOM 666 O O . GLY A 1 91 ? 9.746 0.162 0.788 1.00 97.12 91 GLY A O 1
ATOM 667 N N . THR A 1 92 ? 7.618 -0.433 1.109 1.00 98.06 92 THR A N 1
ATOM 668 C CA . THR A 1 92 ? 7.929 -1.869 1.061 1.00 98.06 92 THR A CA 1
ATOM 669 C C . THR A 1 92 ? 8.417 -2.315 -0.319 1.00 98.06 92 THR A C 1
ATOM 671 O O . THR A 1 92 ? 9.114 -3.321 -0.411 1.00 98.06 92 THR A O 1
ATOM 674 N N . ALA A 1 93 ? 8.118 -1.555 -1.378 1.00 97.88 93 ALA A N 1
ATOM 675 C CA . ALA A 1 93 ? 8.459 -1.869 -2.763 1.00 97.88 93 ALA A CA 1
ATOM 676 C C . ALA A 1 93 ? 9.964 -2.060 -3.033 1.00 97.88 93 ALA A C 1
ATOM 678 O O . ALA A 1 93 ? 10.303 -2.762 -3.980 1.00 97.88 93 ALA A O 1
ATOM 679 N N . GLU A 1 94 ? 10.861 -1.542 -2.181 1.00 95.19 94 GLU A N 1
ATOM 680 C CA . GLU A 1 94 ? 12.306 -1.858 -2.237 1.00 95.19 94 GLU A CA 1
ATOM 681 C C . GLU A 1 94 ? 12.611 -3.363 -2.132 1.00 95.19 94 GLU A C 1
ATOM 683 O O . GLU A 1 94 ? 13.662 -3.846 -2.552 1.00 95.19 94 GLU A O 1
ATOM 688 N N . THR A 1 95 ? 11.659 -4.125 -1.594 1.00 97.62 95 THR A N 1
ATOM 689 C CA . THR A 1 95 ? 11.753 -5.574 -1.422 1.00 97.62 95 THR A CA 1
ATOM 690 C C . THR A 1 95 ? 11.717 -6.326 -2.761 1.00 97.62 95 THR A C 1
ATOM 692 O O . THR A 1 95 ? 12.151 -7.478 -2.810 1.00 97.62 95 THR A O 1
ATOM 695 N N . ILE A 1 96 ? 11.253 -5.706 -3.860 1.00 98.56 96 ILE A N 1
ATOM 696 C CA . ILE A 1 96 ? 11.304 -6.316 -5.202 1.00 98.56 96 ILE A CA 1
ATOM 697 C C . ILE A 1 96 ? 12.763 -6.587 -5.587 1.00 98.56 96 ILE A C 1
ATOM 699 O O . ILE A 1 96 ? 13.124 -7.748 -5.792 1.00 98.56 96 ILE A O 1
ATOM 703 N N . GLY A 1 97 ? 13.613 -5.554 -5.614 1.00 97.75 97 GLY A N 1
ATOM 704 C CA . GLY A 1 97 ? 15.038 -5.705 -5.917 1.00 97.75 97 GLY A CA 1
ATOM 705 C C . GLY A 1 97 ? 15.786 -6.606 -4.930 1.00 97.75 97 GLY A C 1
ATOM 706 O O . GLY A 1 97 ? 16.599 -7.439 -5.340 1.00 97.75 97 GLY A O 1
ATOM 707 N N . ALA A 1 98 ? 15.468 -6.519 -3.633 1.00 96.69 98 ALA A N 1
ATOM 708 C CA . ALA A 1 98 ? 16.072 -7.385 -2.617 1.00 96.69 98 ALA A CA 1
ATOM 709 C C . ALA A 1 98 ? 15.797 -8.878 -2.888 1.00 96.69 98 ALA A C 1
ATOM 711 O O . ALA A 1 98 ? 16.727 -9.691 -2.930 1.00 96.69 98 ALA A O 1
ATOM 712 N N . ASN A 1 99 ? 14.538 -9.239 -3.148 1.00 98.38 99 ASN A N 1
ATOM 713 C CA . ASN A 1 99 ? 14.161 -10.620 -3.451 1.00 98.38 99 ASN A CA 1
ATOM 714 C C . ASN A 1 99 ? 14.657 -11.078 -4.825 1.00 98.38 99 ASN A C 1
ATOM 716 O O . ASN A 1 99 ? 15.077 -12.223 -4.975 1.00 98.38 99 ASN A O 1
ATOM 720 N N . GLN A 1 100 ? 14.685 -10.188 -5.818 1.00 98.38 100 GLN A N 1
ATOM 721 C CA . GLN A 1 100 ? 15.287 -10.489 -7.115 1.00 98.38 100 GLN A CA 1
ATOM 722 C C . GLN A 1 100 ? 16.759 -10.895 -6.957 1.00 98.38 100 GLN A C 1
ATOM 724 O O . GLN A 1 100 ? 17.177 -11.920 -7.492 1.00 98.38 100 GLN A O 1
ATOM 729 N N . SER A 1 101 ? 17.546 -10.119 -6.204 1.00 97.88 101 SER A N 1
ATOM 730 C CA . SER A 1 101 ? 18.990 -10.355 -6.046 1.00 97.88 101 SER A CA 1
ATOM 731 C C . SER A 1 101 ? 19.329 -11.669 -5.336 1.00 97.88 101 SER A C 1
ATOM 733 O O . SER A 1 101 ? 20.398 -12.238 -5.550 1.00 97.88 101 SER A O 1
ATOM 735 N N . THR A 1 102 ? 18.407 -12.165 -4.509 1.00 97.81 102 THR A N 1
ATOM 736 C CA . THR A 1 102 ? 18.562 -13.403 -3.737 1.00 97.81 102 THR A CA 1
ATOM 737 C C . THR A 1 102 ? 17.857 -14.600 -4.377 1.00 97.81 102 THR A C 1
ATOM 739 O O . THR A 1 102 ? 17.949 -15.711 -3.858 1.00 97.81 102 THR A O 1
ATOM 742 N N . GLY A 1 103 ? 17.190 -14.404 -5.521 1.00 97.94 103 GLY A N 1
ATOM 743 C CA . GLY A 1 103 ? 16.472 -15.460 -6.234 1.00 97.94 103 GLY A CA 1
ATOM 744 C C . GLY A 1 103 ? 15.198 -15.928 -5.527 1.00 97.94 103 GLY A C 1
ATOM 745 O O . GLY A 1 103 ? 14.842 -17.101 -5.629 1.00 97.94 103 GLY A O 1
ATOM 746 N N . THR A 1 104 ? 14.523 -15.038 -4.796 1.00 98.19 104 THR A N 1
ATOM 747 C CA . THR A 1 104 ? 13.307 -15.324 -4.013 1.00 98.19 104 THR A CA 1
ATOM 748 C C . THR A 1 104 ? 12.084 -14.511 -4.458 1.00 98.19 104 THR A C 1
ATOM 750 O O . THR A 1 104 ? 11.036 -14.571 -3.810 1.00 98.19 104 THR A O 1
ATOM 753 N N . LEU A 1 105 ? 12.169 -13.760 -5.562 1.00 98.62 105 LEU A N 1
ATOM 754 C CA . LEU A 1 105 ? 11.042 -13.001 -6.106 1.00 98.62 105 LEU A CA 1
ATOM 755 C C . LEU A 1 105 ? 10.003 -13.959 -6.729 1.00 98.62 105 LEU A C 1
ATOM 757 O O . LEU A 1 105 ? 10.301 -14.584 -7.752 1.00 98.62 105 LEU A O 1
ATOM 761 N N . PRO A 1 106 ? 8.775 -14.077 -6.179 1.00 98.19 106 PRO A N 1
ATOM 762 C CA . PRO A 1 106 ? 7.722 -14.925 -6.744 1.00 98.19 106 PRO A CA 1
ATOM 763 C C . PRO A 1 106 ? 7.434 -14.560 -8.200 1.00 98.19 106 PRO A C 1
ATOM 765 O O . PRO A 1 106 ? 6.925 -13.472 -8.475 1.00 98.19 106 PRO A O 1
ATOM 768 N N . THR A 1 107 ? 7.712 -15.476 -9.128 1.00 98.62 107 THR A N 1
ATOM 769 C CA . THR A 1 107 ? 7.556 -15.211 -10.563 1.00 98.62 107 THR A CA 1
ATOM 770 C C . THR A 1 107 ? 6.849 -16.366 -11.275 1.00 98.62 107 THR A C 1
ATOM 772 O O . THR A 1 107 ? 7.172 -17.527 -11.022 1.00 98.62 107 THR A O 1
ATOM 775 N N . TYR A 1 108 ? 5.874 -16.044 -12.140 1.00 98.25 108 TYR A N 1
ATOM 776 C CA . TYR A 1 108 ? 5.042 -16.993 -12.903 1.00 98.25 108 TYR A CA 1
ATOM 777 C C . TYR A 1 108 ? 4.498 -18.149 -12.041 1.00 98.25 108 TYR A C 1
ATOM 779 O O . TYR A 1 108 ? 4.887 -19.308 -12.204 1.00 98.25 108 TYR A O 1
ATOM 787 N N . ASN A 1 109 ? 3.633 -17.821 -11.080 1.00 98.19 109 ASN A N 1
ATOM 788 C CA . ASN A 1 109 ? 3.082 -18.768 -10.104 1.00 98.19 109 ASN A CA 1
ATOM 789 C C . ASN A 1 109 ? 4.166 -19.578 -9.353 1.00 98.19 109 ASN A C 1
ATOM 791 O O . ASN A 1 109 ? 4.078 -20.791 -9.174 1.00 98.19 109 ASN A O 1
ATOM 795 N N . TYR A 1 110 ? 5.236 -18.884 -8.948 1.00 96.50 110 TYR A N 1
ATOM 796 C CA . TYR A 1 110 ? 6.370 -19.411 -8.178 1.00 96.50 110 TYR A CA 1
ATOM 797 C C . TYR A 1 110 ? 7.193 -20.481 -8.912 1.00 96.50 110 TYR A C 1
ATOM 799 O O . TYR A 1 110 ? 7.966 -21.208 -8.289 1.00 96.50 110 TYR A O 1
ATOM 807 N N . ASN A 1 111 ? 7.087 -20.572 -10.241 1.00 97.19 111 ASN A N 1
ATOM 808 C CA . ASN A 1 111 ? 7.933 -21.475 -11.023 1.00 97.19 111 ASN A CA 1
ATOM 809 C C . ASN A 1 111 ? 9.390 -20.982 -11.138 1.00 97.19 111 ASN A C 1
ATOM 811 O O . ASN A 1 111 ? 10.277 -21.751 -11.515 1.00 97.19 111 ASN A O 1
ATOM 815 N N . ARG A 1 112 ? 9.634 -19.703 -10.817 1.00 96.94 112 ARG A N 1
ATOM 816 C CA . ARG A 1 112 ? 10.939 -19.035 -10.799 1.00 96.94 112 ARG A CA 1
ATOM 817 C C . ARG A 1 112 ? 11.013 -18.060 -9.624 1.00 96.94 112 ARG A C 1
ATOM 819 O O . ARG A 1 112 ? 10.007 -17.471 -9.231 1.00 96.94 112 ARG A O 1
ATOM 826 N N . GLY A 1 113 ? 12.229 -17.870 -9.117 1.00 98.06 113 GLY A N 1
ATOM 827 C CA . GLY A 1 113 ? 12.557 -16.900 -8.066 1.00 98.06 113 GLY A CA 1
ATOM 828 C C . GLY A 1 113 ? 13.101 -15.561 -8.583 1.00 98.06 113 GLY A C 1
ATOM 829 O O . GLY A 1 113 ? 13.601 -14.760 -7.801 1.00 98.06 113 GLY A O 1
ATOM 830 N N . VAL A 1 114 ? 13.066 -15.337 -9.899 1.00 98.50 114 VAL A N 1
ATOM 831 C CA . VAL A 1 114 ? 13.554 -14.116 -10.554 1.00 98.50 114 VAL A CA 1
ATOM 832 C C . VAL A 1 114 ? 12.632 -13.727 -11.704 1.00 98.50 114 VAL A C 1
ATOM 834 O O . VAL A 1 114 ? 12.103 -14.601 -12.398 1.00 98.50 114 VAL A O 1
ATOM 837 N N . PHE A 1 115 ? 12.495 -12.423 -11.937 1.00 98.56 115 PHE A N 1
ATOM 838 C CA . PHE A 1 115 ? 11.734 -11.840 -13.037 1.00 98.56 115 PHE A CA 1
ATOM 839 C C . PHE A 1 115 ? 12.630 -10.924 -13.869 1.00 98.56 115 PHE A C 1
ATOM 841 O O . PHE A 1 115 ? 13.157 -9.947 -13.351 1.00 98.56 115 PHE A O 1
ATOM 848 N N . ASP A 1 116 ? 12.792 -11.208 -15.163 1.00 98.06 116 ASP A N 1
ATOM 849 C CA . ASP A 1 116 ? 13.724 -10.462 -16.028 1.00 98.06 116 ASP A CA 1
ATOM 850 C C . ASP A 1 116 ? 13.423 -8.955 -16.078 1.00 98.06 116 ASP A C 1
ATOM 852 O O . ASP A 1 116 ? 14.329 -8.149 -16.249 1.00 98.06 116 ASP A O 1
ATOM 856 N N . LYS A 1 117 ? 12.155 -8.570 -15.890 1.00 98.31 117 LYS A N 1
ATOM 857 C CA . LYS A 1 117 ? 11.683 -7.181 -15.944 1.00 98.31 117 LYS A CA 1
ATOM 858 C C . LYS A 1 117 ? 11.339 -6.593 -14.572 1.00 98.31 117 LYS A C 1
ATOM 860 O O . LYS A 1 117 ? 10.522 -5.680 -14.481 1.00 98.31 117 LYS A O 1
ATOM 865 N N . TRP A 1 118 ? 11.930 -7.121 -13.499 1.00 98.56 118 TRP A N 1
ATOM 866 C CA . TRP A 1 118 ? 11.664 -6.679 -12.124 1.00 98.56 118 TRP A CA 1
ATOM 867 C C . TRP A 1 118 ? 11.866 -5.171 -11.917 1.00 98.56 118 TRP A C 1
ATOM 869 O O . TRP A 1 118 ? 11.105 -4.562 -11.173 1.00 98.56 118 TRP A O 1
ATOM 879 N N . GLU A 1 119 ? 12.829 -4.559 -12.614 1.00 98.62 119 GLU A N 1
ATOM 880 C CA . GLU A 1 119 ? 13.125 -3.123 -12.516 1.00 98.62 119 GLU A CA 1
ATOM 881 C C . GLU A 1 119 ? 11.909 -2.270 -12.891 1.00 98.62 119 GLU A C 1
ATOM 883 O O . GLU A 1 119 ? 11.669 -1.239 -12.271 1.00 98.62 119 GLU A O 1
ATOM 888 N N . ALA A 1 120 ? 11.081 -2.723 -13.840 1.00 98.69 120 ALA A N 1
ATOM 889 C CA . ALA A 1 120 ? 9.884 -2.001 -14.268 1.00 98.69 120 ALA A CA 1
ATOM 890 C C . ALA A 1 120 ? 8.822 -1.881 -13.160 1.00 98.69 120 ALA A C 1
ATOM 892 O O . ALA A 1 120 ? 7.969 -0.999 -13.223 1.00 98.69 120 ALA A O 1
ATOM 893 N N . ILE A 1 121 ? 8.877 -2.750 -12.144 1.00 98.62 121 ILE A N 1
ATOM 894 C CA . ILE A 1 121 ? 7.914 -2.807 -11.035 1.00 98.62 121 ILE A CA 1
ATOM 895 C C . ILE A 1 121 ? 8.562 -2.556 -9.665 1.00 98.62 121 ILE A C 1
ATOM 897 O O . ILE A 1 121 ? 7.917 -2.750 -8.635 1.00 98.62 121 ILE A O 1
ATOM 901 N N . ASP A 1 122 ? 9.835 -2.158 -9.642 1.00 98.25 122 ASP A N 1
ATOM 902 C CA . ASP A 1 122 ? 10.597 -1.926 -8.417 1.00 98.25 122 ASP A CA 1
ATOM 903 C C . ASP A 1 122 ? 10.201 -0.619 -7.708 1.00 98.25 122 ASP A C 1
ATOM 905 O O . ASP A 1 122 ? 9.637 0.309 -8.301 1.00 98.25 122 ASP A O 1
ATOM 909 N N . GLY A 1 123 ? 10.532 -0.528 -6.416 1.00 97.62 123 GLY A N 1
ATOM 910 C CA . GLY A 1 123 ? 10.305 0.668 -5.609 1.00 97.62 123 GLY A CA 1
ATOM 911 C C . GLY A 1 123 ? 10.985 1.926 -6.150 1.00 97.62 123 GLY A C 1
ATOM 912 O O . GLY A 1 123 ? 10.414 3.010 -6.020 1.00 97.62 123 GLY A O 1
ATOM 913 N N . THR A 1 124 ? 12.151 1.800 -6.789 1.00 97.75 124 THR A N 1
ATOM 914 C CA . THR A 1 124 ? 12.844 2.929 -7.437 1.00 97.75 124 THR A CA 1
ATOM 915 C C . THR A 1 124 ? 12.050 3.474 -8.623 1.00 97.75 124 THR A C 1
ATOM 917 O O . THR A 1 124 ? 11.702 4.653 -8.634 1.00 97.75 124 THR A O 1
ATOM 920 N N . THR A 1 125 ? 11.640 2.608 -9.553 1.00 98.56 125 THR A N 1
ATOM 921 C CA . THR A 1 125 ? 10.787 2.984 -10.689 1.00 98.56 125 THR A CA 1
ATOM 922 C C . THR A 1 125 ? 9.476 3.596 -10.222 1.00 98.56 125 THR A C 1
ATOM 924 O O . THR A 1 125 ? 9.079 4.643 -10.728 1.00 98.56 125 THR A O 1
ATOM 927 N N . MET A 1 126 ? 8.813 3.013 -9.219 1.00 98.56 126 MET A N 1
ATOM 928 C CA . MET A 1 126 ? 7.589 3.594 -8.664 1.00 98.56 126 MET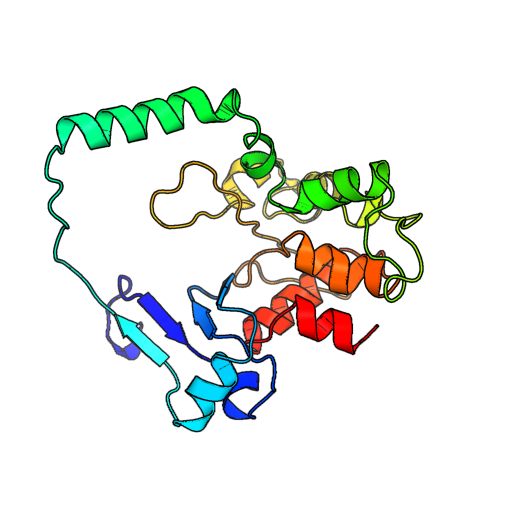 A CA 1
ATOM 929 C C . MET A 1 126 ? 7.821 5.005 -8.108 1.00 98.56 126 MET A C 1
ATOM 931 O O . MET A 1 126 ? 7.019 5.901 -8.380 1.00 98.56 126 MET A O 1
ATOM 935 N N . TYR A 1 127 ? 8.910 5.200 -7.359 1.00 98.31 127 TYR A N 1
ATOM 936 C CA . TYR A 1 127 ? 9.284 6.482 -6.765 1.00 98.31 127 TYR A CA 1
ATOM 937 C C . TYR A 1 127 ? 9.567 7.563 -7.815 1.00 98.31 127 TYR A C 1
ATOM 939 O O . TYR A 1 127 ? 9.090 8.689 -7.670 1.00 98.31 127 TYR A O 1
ATOM 947 N N . ASP A 1 128 ? 10.292 7.217 -8.878 1.00 97.94 128 ASP A N 1
ATOM 948 C CA . ASP A 1 128 ? 10.710 8.168 -9.913 1.00 97.94 128 ASP A CA 1
ATOM 949 C C . ASP A 1 128 ? 9.614 8.473 -10.948 1.00 97.94 128 ASP A C 1
ATOM 951 O O . ASP A 1 128 ? 9.721 9.464 -11.670 1.00 97.94 128 ASP A O 1
ATOM 955 N N . THR A 1 129 ? 8.561 7.647 -11.042 1.00 98.06 129 THR A N 1
ATOM 956 C CA . THR A 1 129 ? 7.582 7.745 -12.143 1.00 98.06 129 THR A CA 1
ATOM 957 C C . THR A 1 129 ? 6.140 8.001 -11.713 1.00 98.06 129 THR A C 1
ATOM 959 O O . THR A 1 129 ? 5.526 8.938 -12.218 1.00 98.06 129 THR A O 1
ATOM 962 N N . VAL A 1 130 ? 5.569 7.183 -10.821 1.00 98.38 130 VAL A N 1
ATOM 963 C CA . VAL A 1 130 ? 4.108 7.157 -10.582 1.00 98.38 130 VAL A CA 1
ATOM 964 C C . VAL A 1 130 ? 3.695 7.618 -9.186 1.00 98.38 130 VAL A C 1
ATOM 966 O O . VAL A 1 130 ? 2.499 7.770 -8.923 1.00 98.38 130 VAL A O 1
ATOM 969 N N . LEU A 1 131 ? 4.640 7.846 -8.267 1.00 98.06 131 LEU A N 1
ATOM 970 C CA . LEU A 1 131 ? 4.303 8.509 -7.009 1.00 98.06 131 LEU A CA 1
ATOM 971 C C . LEU A 1 131 ? 3.732 9.898 -7.280 1.00 98.06 131 LEU A C 1
ATOM 973 O O . LEU A 1 131 ? 4.188 10.636 -8.154 1.00 98.06 131 LEU A O 1
ATOM 977 N N . LYS A 1 132 ? 2.727 10.268 -6.491 1.00 98.56 132 LYS A N 1
ATOM 978 C CA . LYS A 1 132 ? 2.110 11.582 -6.585 1.00 98.56 132 LYS A CA 1
ATOM 979 C C . LYS A 1 132 ? 3.171 12.674 -6.429 1.00 98.56 132 LYS A C 1
ATOM 981 O O . LYS A 1 132 ? 3.932 12.667 -5.465 1.00 98.56 132 LYS A O 1
ATOM 986 N N . GLY A 1 133 ? 3.195 13.614 -7.369 1.00 97.88 133 GLY A N 1
ATOM 987 C CA . GLY A 1 133 ? 4.168 14.703 -7.402 1.00 97.88 133 GLY A CA 1
ATOM 988 C C . GLY A 1 133 ? 5.530 14.339 -8.005 1.00 97.88 133 GLY A C 1
ATOM 989 O O . GLY A 1 133 ? 6.416 15.192 -7.995 1.00 97.88 133 GLY A O 1
ATOM 990 N N . ALA A 1 134 ? 5.741 13.114 -8.508 1.00 97.50 134 ALA A N 1
ATOM 991 C CA . ALA A 1 134 ? 7.027 12.695 -9.081 1.00 97.50 134 ALA A CA 1
ATOM 992 C C . ALA A 1 134 ? 7.442 13.547 -10.292 1.00 97.50 134 ALA A C 1
ATOM 994 O O . ALA A 1 134 ? 8.594 13.969 -10.377 1.00 97.50 134 ALA A O 1
ATOM 995 N N . ALA A 1 135 ? 6.497 13.883 -11.176 1.00 96.56 135 ALA A N 1
ATOM 996 C CA . ALA A 1 135 ? 6.752 14.726 -12.348 1.00 96.56 135 ALA A CA 1
ATOM 997 C C . ALA A 1 135 ? 7.276 16.130 -11.981 1.00 96.56 135 ALA A C 1
ATOM 999 O O . ALA A 1 135 ? 8.024 16.735 -12.749 1.00 96.56 135 ALA A O 1
ATOM 1000 N N . GLU A 1 136 ? 6.913 16.644 -10.804 1.00 97.44 136 GLU A N 1
ATOM 1001 C CA . GLU A 1 136 ? 7.362 17.937 -10.282 1.00 97.44 136 GLU A CA 1
ATOM 1002 C C . GLU A 1 136 ? 8.492 17.834 -9.244 1.00 97.44 136 GLU A C 1
ATOM 1004 O O . GLU A 1 136 ? 8.868 18.855 -8.661 1.00 97.44 136 GLU A O 1
ATOM 1009 N N . GLY A 1 137 ? 9.014 16.635 -8.964 1.00 97.25 137 GLY A N 1
ATOM 1010 C CA . GLY A 1 137 ? 10.028 16.422 -7.924 1.00 97.25 137 GLY A CA 1
ATOM 1011 C C . GLY A 1 137 ? 9.510 16.633 -6.493 1.00 97.25 137 GLY A C 1
ATOM 1012 O O . GLY A 1 137 ? 10.261 17.043 -5.609 1.00 97.25 137 GLY A O 1
ATOM 1013 N N . LYS A 1 138 ? 8.209 16.427 -6.263 1.00 97.75 138 LYS A N 1
ATOM 1014 C CA . LYS A 1 138 ? 7.513 16.610 -4.975 1.00 97.75 138 LYS A CA 1
ATOM 1015 C C . LYS A 1 138 ? 7.098 15.295 -4.318 1.00 97.75 138 LYS A C 1
ATOM 1017 O O . LYS A 1 138 ? 6.391 15.327 -3.307 1.00 97.75 138 LYS A O 1
ATOM 1022 N N . GLN A 1 139 ? 7.524 14.157 -4.855 1.00 96.81 139 GLN A N 1
ATOM 1023 C CA . GLN A 1 139 ? 7.117 12.837 -4.388 1.00 96.81 139 GLN A CA 1
ATOM 1024 C C . GLN A 1 139 ? 7.423 12.609 -2.912 1.00 96.81 139 GLN A C 1
ATOM 1026 O O . GLN A 1 139 ? 6.538 12.109 -2.238 1.00 96.81 139 GLN A O 1
ATOM 1031 N N . ASP A 1 140 ? 8.543 13.103 -2.369 1.00 94.94 140 ASP A N 1
ATOM 1032 C CA . ASP A 1 140 ? 8.855 13.018 -0.928 1.00 94.94 140 ASP A CA 1
ATOM 1033 C C . ASP A 1 140 ? 7.783 13.663 -0.030 1.00 94.94 140 ASP A C 1
ATOM 1035 O O . ASP A 1 140 ? 7.591 13.282 1.126 1.00 94.94 140 ASP A O 1
ATOM 1039 N N . ARG A 1 141 ? 7.064 14.663 -0.554 1.00 95.38 141 ARG A N 1
ATOM 1040 C CA . ARG A 1 141 ? 6.023 15.394 0.174 1.00 95.38 141 ARG A CA 1
ATOM 1041 C C . ARG A 1 141 ? 4.620 14.874 -0.119 1.00 95.38 141 ARG A C 1
ATOM 1043 O O . ARG A 1 141 ? 3.780 14.890 0.777 1.00 95.38 141 ARG A O 1
ATOM 1050 N N . GLU A 1 142 ? 4.341 14.505 -1.364 1.00 97.44 142 GLU A N 1
ATOM 1051 C CA . GLU A 1 142 ? 2.980 14.215 -1.838 1.00 97.44 142 GLU A CA 1
ATOM 1052 C C . GLU A 1 142 ? 2.730 12.726 -2.115 1.00 97.44 142 GLU A C 1
ATOM 1054 O O . GLU A 1 142 ? 1.587 12.275 -2.043 1.00 97.44 142 GLU A O 1
ATOM 1059 N N . GLY A 1 143 ? 3.790 11.965 -2.384 1.00 97.44 143 GLY A N 1
ATOM 1060 C CA . GLY A 1 143 ? 3.787 10.538 -2.704 1.00 97.44 143 GLY A CA 1
ATOM 1061 C C . GLY A 1 143 ? 3.838 9.615 -1.486 1.00 97.44 143 GLY A C 1
ATOM 1062 O O . GLY A 1 143 ? 3.835 8.392 -1.646 1.00 97.44 143 GLY A O 1
ATOM 1063 N N . HIS A 1 144 ? 3.855 10.175 -0.273 1.00 96.38 144 HIS A N 1
ATOM 1064 C CA . HIS A 1 144 ? 3.913 9.422 0.978 1.00 96.38 144 HIS A CA 1
ATOM 1065 C C . HIS A 1 144 ? 2.719 9.720 1.879 1.00 96.38 144 HIS A C 1
ATOM 1067 O O . HIS A 1 144 ? 2.288 10.860 2.039 1.00 96.38 144 HIS A O 1
ATOM 1073 N N . ASP A 1 145 ? 2.243 8.675 2.540 1.00 96.62 145 ASP A N 1
ATOM 1074 C CA . ASP A 1 145 ? 1.259 8.731 3.612 1.00 96.62 145 ASP A CA 1
ATOM 1075 C C . ASP A 1 145 ? 1.797 7.968 4.837 1.00 96.62 145 ASP A C 1
ATOM 1077 O O . ASP A 1 145 ? 2.854 7.329 4.796 1.00 96.62 145 ASP A O 1
ATOM 1081 N N . THR A 1 146 ? 1.100 8.030 5.968 1.00 95.94 146 THR A N 1
ATOM 1082 C CA . THR A 1 146 ? 1.568 7.402 7.203 1.00 95.94 146 THR A CA 1
ATOM 1083 C C . THR A 1 146 ? 0.447 6.811 8.046 1.00 95.94 146 THR A C 1
ATOM 1085 O O . THR A 1 146 ? -0.724 7.182 7.969 1.00 95.94 146 THR A O 1
ATOM 1088 N N . CYS A 1 147 ? 0.799 5.826 8.865 1.00 96.19 147 CYS A N 1
ATOM 1089 C CA . CYS A 1 147 ? -0.063 5.387 9.955 1.00 96.19 147 CYS A CA 1
ATOM 1090 C C . CYS A 1 147 ? -0.015 6.407 11.101 1.00 96.19 147 CYS A C 1
ATOM 1092 O O . CYS A 1 147 ? 0.872 7.258 11.166 1.00 96.19 147 CYS A O 1
ATOM 1094 N N . TYR A 1 148 ? -0.956 6.307 12.041 1.00 94.31 148 TYR A N 1
ATOM 1095 C CA . TYR A 1 148 ? -1.024 7.224 13.178 1.00 94.31 148 TYR A CA 1
ATOM 1096 C C . TYR A 1 148 ? 0.334 7.364 13.893 1.00 94.31 148 TYR A C 1
ATOM 1098 O O . TYR A 1 148 ? 0.886 6.380 14.381 1.00 94.31 148 TYR A O 1
ATOM 1106 N N . ALA A 1 149 ? 0.843 8.600 13.951 1.00 93.19 149 ALA A N 1
ATOM 1107 C CA . ALA A 1 149 ? 2.089 8.997 14.615 1.00 93.19 149 ALA A CA 1
ATOM 1108 C C . ALA A 1 149 ? 3.376 8.280 14.142 1.00 93.19 149 ALA A C 1
ATOM 1110 O O . ALA A 1 149 ? 4.403 8.369 14.815 1.00 93.19 149 ALA A O 1
ATOM 1111 N N . CYS A 1 150 ? 3.351 7.579 13.006 1.00 95.25 150 CYS A N 1
ATOM 1112 C CA . CYS A 1 150 ? 4.514 6.849 12.513 1.00 95.25 150 CYS A CA 1
ATOM 1113 C C . CYS A 1 150 ? 5.471 7.782 11.756 1.00 95.25 150 CYS A C 1
ATOM 1115 O O . CYS A 1 150 ? 5.073 8.426 10.789 1.00 95.25 150 CYS A O 1
ATOM 1117 N N . THR A 1 151 ? 6.743 7.812 12.161 1.00 94.12 151 THR A N 1
ATOM 1118 C CA . THR A 1 151 ? 7.801 8.618 11.524 1.00 94.12 151 THR A CA 1
ATOM 1119 C C . THR A 1 151 ? 8.389 7.979 10.267 1.00 94.12 151 THR A C 1
ATOM 1121 O O . THR A 1 151 ? 9.161 8.629 9.573 1.00 94.12 151 THR A O 1
ATOM 1124 N N . VAL A 1 152 ? 8.018 6.733 9.948 1.00 95.56 152 VAL A N 1
ATOM 1125 C CA . VAL A 1 152 ? 8.549 6.001 8.786 1.00 95.56 152 VAL A CA 1
ATOM 1126 C C . VAL A 1 152 ? 7.874 6.422 7.483 1.00 95.56 152 VAL A C 1
ATOM 1128 O O . VAL A 1 152 ? 8.537 6.434 6.465 1.00 95.56 152 VAL A O 1
ATOM 1131 N N . HIS A 1 153 ? 6.578 6.765 7.484 1.00 95.56 153 HIS A N 1
ATOM 1132 C CA . HIS A 1 153 ? 5.854 7.180 6.267 1.00 95.56 153 HIS A CA 1
ATOM 1133 C C . HIS A 1 153 ? 5.971 6.178 5.092 1.00 95.56 153 HIS A C 1
ATOM 1135 O O . HIS A 1 153 ? 6.093 6.547 3.924 1.00 95.56 153 HIS A O 1
ATOM 1141 N N . CYS A 1 154 ? 5.923 4.871 5.384 1.00 96.88 154 CYS A N 1
ATOM 1142 C CA . CYS A 1 154 ? 6.128 3.831 4.368 1.00 96.88 154 CYS A CA 1
ATOM 1143 C C . CYS A 1 154 ? 5.009 3.742 3.316 1.00 96.88 154 CYS A C 1
ATOM 1145 O O . CYS A 1 154 ? 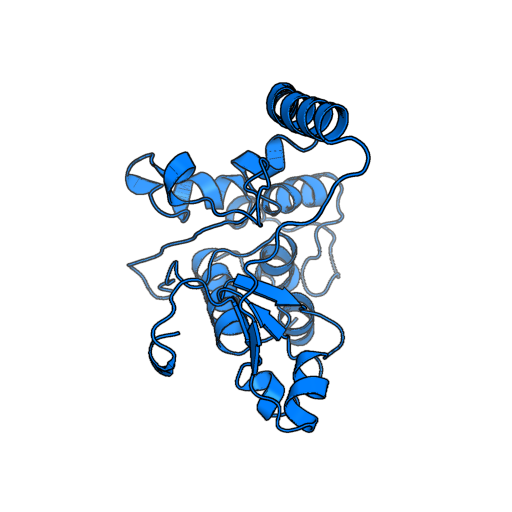5.204 3.145 2.260 1.00 96.88 154 CYS A O 1
ATOM 1147 N N . LYS A 1 155 ? 3.843 4.346 3.562 1.00 97.31 155 LYS A N 1
ATOM 1148 C CA . LYS A 1 155 ? 2.676 4.200 2.691 1.00 97.31 155 LYS A CA 1
ATOM 1149 C C . LYS A 1 155 ? 2.830 5.039 1.438 1.00 97.31 155 LYS A C 1
ATOM 1151 O O . LYS A 1 155 ? 3.219 6.197 1.514 1.00 97.31 155 LYS A O 1
ATOM 1156 N N . ARG A 1 156 ? 2.545 4.432 0.291 1.00 97.75 156 ARG A N 1
ATOM 1157 C CA . ARG A 1 156 ? 2.690 5.062 -1.021 1.00 97.75 156 ARG A CA 1
ATOM 1158 C C . ARG A 1 156 ? 1.386 5.717 -1.447 1.00 97.75 156 ARG A C 1
ATOM 1160 O O . ARG A 1 156 ? 0.310 5.165 -1.211 1.00 97.75 156 ARG A O 1
ATOM 1167 N N . VAL A 1 157 ? 1.490 6.851 -2.123 1.00 98.50 157 VAL A N 1
ATOM 1168 C CA . VAL A 1 157 ? 0.382 7.527 -2.802 1.00 98.50 157 VAL A CA 1
ATOM 1169 C C . VAL A 1 157 ? 0.757 7.634 -4.272 1.00 98.50 157 VAL A C 1
ATOM 1171 O O . VAL A 1 157 ? 1.690 8.348 -4.627 1.00 98.50 157 VAL A O 1
ATOM 1174 N N . VAL A 1 158 ? 0.054 6.885 -5.118 1.00 98.50 158 VAL A N 1
ATOM 1175 C CA . VAL A 1 158 ? 0.293 6.829 -6.565 1.00 98.50 158 VAL A CA 1
ATOM 1176 C C . VAL A 1 158 ? -0.791 7.616 -7.287 1.00 98.50 158 VAL A C 1
ATOM 1178 O O . VAL A 1 158 ? -1.965 7.497 -6.945 1.00 98.50 158 VAL A O 1
ATOM 1181 N N . GLU A 1 159 ? -0.409 8.391 -8.296 1.00 98.56 159 GLU A N 1
ATOM 1182 C CA . GLU A 1 159 ? -1.330 9.149 -9.145 1.00 98.56 159 GLU A CA 1
ATOM 1183 C C . GLU A 1 159 ? -0.937 8.963 -10.612 1.00 98.56 159 GLU A C 1
ATOM 1185 O O . GLU A 1 159 ? 0.194 9.236 -11.002 1.00 98.56 159 GLU A O 1
ATOM 1190 N N . ILE A 1 160 ? -1.875 8.475 -11.429 1.00 98.50 160 ILE A N 1
ATOM 1191 C CA . ILE A 1 160 ? -1.663 8.275 -12.870 1.00 98.50 160 ILE A CA 1
ATOM 1192 C C . ILE A 1 160 ? -2.866 8.861 -13.608 1.00 98.50 160 ILE A C 1
ATOM 1194 O O . ILE A 1 160 ? -3.962 8.297 -13.570 1.00 98.50 160 ILE A O 1
ATOM 1198 N N . SER A 1 161 ? -2.663 9.990 -14.284 1.00 96.88 161 SER A N 1
ATOM 1199 C CA . SER A 1 161 ? -3.742 10.767 -14.920 1.00 96.88 161 SER A CA 1
ATOM 1200 C C . SER A 1 161 ? -3.994 10.401 -16.388 1.00 96.88 161 SER A C 1
ATOM 1202 O O . SER A 1 161 ? -5.093 10.632 -16.910 1.00 96.88 161 SER A O 1
ATOM 1204 N N . ASP A 1 162 ? -3.013 9.768 -17.034 1.00 95.12 162 ASP A N 1
ATOM 1205 C CA . ASP A 1 162 ? -2.988 9.487 -18.470 1.00 95.12 162 ASP A CA 1
ATOM 1206 C C . ASP A 1 162 ? -2.805 7.997 -18.783 1.00 95.12 162 ASP A C 1
ATOM 1208 O O . ASP A 1 162 ? -2.507 7.175 -17.920 1.00 95.12 162 ASP A O 1
ATOM 1212 N N . GLY A 1 163 ? -3.028 7.635 -20.048 1.00 95.94 163 GLY A N 1
ATOM 1213 C CA . GLY A 1 163 ? -2.938 6.252 -20.510 1.00 95.94 163 GLY A CA 1
ATOM 1214 C C . GLY A 1 163 ? -4.146 5.385 -20.137 1.00 95.94 163 GLY A C 1
ATOM 1215 O O . GLY A 1 163 ? -5.200 5.866 -19.711 1.00 95.94 163 GLY A O 1
ATOM 1216 N N . LYS A 1 164 ? -4.003 4.074 -20.365 1.00 97.06 164 LYS A N 1
ATOM 1217 C CA . LYS A 1 164 ? -5.080 3.084 -20.198 1.00 97.06 164 LYS A CA 1
ATOM 1218 C C . LYS A 1 164 ? -5.437 2.840 -18.728 1.00 97.06 164 LYS A C 1
ATOM 1220 O O . LYS A 1 164 ? -6.607 2.642 -18.406 1.00 97.06 164 LYS A O 1
ATOM 1225 N N . TYR A 1 165 ? -4.441 2.845 -17.845 1.00 98.44 165 TYR A N 1
ATOM 1226 C CA . TYR A 1 165 ? -4.583 2.457 -16.442 1.00 98.44 165 TYR A CA 1
ATOM 1227 C C . TYR A 1 165 ? -4.419 3.664 -15.516 1.00 98.44 165 TYR A C 1
ATOM 1229 O O . TYR A 1 165 ? -3.420 3.811 -14.823 1.00 98.44 165 TYR A O 1
ATOM 1237 N N . LYS A 1 166 ? -5.431 4.534 -15.510 1.00 98.50 166 LYS A N 1
ATOM 1238 C CA . LYS A 1 166 ? -5.473 5.706 -14.626 1.00 98.50 166 LYS A CA 1
ATOM 1239 C C . LYS A 1 166 ? -5.686 5.303 -13.170 1.00 98.50 166 LYS A C 1
ATOM 1241 O O . LYS A 1 166 ? -6.554 4.461 -12.897 1.00 98.50 166 LYS A O 1
ATOM 1246 N N . VAL A 1 167 ? -4.967 5.940 -12.251 1.00 98.62 167 VAL A N 1
ATOM 1247 C CA . VAL A 1 167 ? -4.962 5.621 -10.816 1.00 98.62 167 VAL A CA 1
ATOM 1248 C C . VAL A 1 167 ? -5.310 6.855 -9.995 1.00 98.62 167 VAL A C 1
ATOM 1250 O O . VAL A 1 167 ? -4.700 7.907 -10.160 1.00 98.62 167 VAL A O 1
ATOM 1253 N N . ASP A 1 168 ? -6.300 6.698 -9.117 1.00 98.38 168 ASP A N 1
ATOM 1254 C CA . ASP A 1 168 ? -6.746 7.732 -8.181 1.00 98.38 168 ASP A CA 1
ATOM 1255 C C . ASP A 1 168 ? -5.948 7.628 -6.863 1.00 98.38 168 ASP A C 1
ATOM 1257 O O . ASP A 1 168 ? -6.019 6.578 -6.205 1.00 98.38 168 ASP A O 1
ATOM 1261 N N . PRO A 1 169 ? -5.239 8.694 -6.438 1.00 98.25 169 PRO A N 1
ATOM 1262 C CA . PRO A 1 169 ? -4.420 8.684 -5.226 1.00 98.25 169 PRO A CA 1
ATOM 1263 C C . PRO A 1 169 ? -5.212 8.417 -3.944 1.00 98.25 169 PRO A C 1
ATOM 1265 O O . PRO A 1 169 ? -4.621 8.023 -2.936 1.00 98.25 169 PRO A O 1
ATOM 1268 N N . HIS A 1 170 ? -6.541 8.561 -3.959 1.00 97.69 170 HIS A N 1
ATOM 1269 C CA . HIS A 1 170 ? -7.405 8.203 -2.833 1.00 97.69 170 HIS A CA 1
ATOM 1270 C C . HIS A 1 170 ? -7.242 6.742 -2.379 1.00 97.69 170 HIS A C 1
ATOM 1272 O O . HIS A 1 170 ? -7.440 6.438 -1.202 1.00 97.69 170 HIS A O 1
ATOM 1278 N N . TYR A 1 171 ? -6.871 5.841 -3.292 1.00 98.19 171 TYR A N 1
ATOM 1279 C CA . TYR A 1 171 ? -6.707 4.411 -3.011 1.00 98.19 171 TYR A CA 1
ATOM 1280 C C . TYR A 1 171 ? -5.253 3.994 -2.766 1.00 98.19 171 TYR A C 1
ATOM 1282 O O . TYR A 1 171 ? -4.981 2.799 -2.622 1.00 98.19 171 TYR A O 1
ATOM 1290 N N . GLY A 1 172 ? -4.340 4.963 -2.642 1.00 97.81 172 GLY A N 1
ATOM 1291 C CA . GLY A 1 172 ? -2.933 4.726 -2.334 1.00 97.81 172 GLY A CA 1
ATOM 1292 C C . GLY A 1 172 ? -2.186 3.963 -3.430 1.00 97.81 172 GLY A C 1
ATOM 1293 O O . GLY A 1 172 ? -2.690 3.728 -4.527 1.00 97.81 172 GLY A O 1
ATOM 1294 N N . GLY A 1 173 ? -0.951 3.582 -3.124 1.00 97.69 173 GLY A N 1
ATOM 1295 C CA . GLY A 1 173 ? -0.090 2.775 -3.985 1.00 97.69 173 GLY A CA 1
ATOM 1296 C C . GLY A 1 173 ? -0.005 1.310 -3.545 1.00 97.69 173 GLY A C 1
ATOM 1297 O O . GLY A 1 173 ? -0.371 0.983 -2.411 1.00 97.69 173 GLY A O 1
ATOM 1298 N N . PRO A 1 174 ? 0.462 0.421 -4.437 1.00 98.38 174 PRO A N 1
ATOM 1299 C CA . PRO A 1 174 ? 0.734 -0.966 -4.090 1.00 98.38 174 PRO A CA 1
ATOM 1300 C C . PRO A 1 174 ? 1.909 -1.072 -3.104 1.00 98.38 174 PRO A C 1
ATOM 1302 O O . PRO A 1 174 ? 2.886 -0.332 -3.189 1.00 98.38 174 PRO A O 1
ATOM 1305 N N . GLU A 1 175 ? 1.808 -2.023 -2.178 1.00 98.44 175 GLU A N 1
ATOM 1306 C CA . GLU A 1 175 ? 2.938 -2.509 -1.374 1.00 98.44 175 GLU A CA 1
ATOM 1307 C C . GLU A 1 175 ? 3.716 -3.580 -2.160 1.00 98.44 175 GLU A C 1
ATOM 1309 O O . GLU A 1 175 ? 3.232 -4.051 -3.196 1.00 98.44 175 GLU A O 1
ATOM 1314 N N . TYR A 1 176 ? 4.875 -4.014 -1.653 1.00 98.69 176 TYR A N 1
ATOM 1315 C CA . TYR A 1 176 ? 5.674 -5.102 -2.237 1.00 98.69 176 TYR A CA 1
ATOM 1316 C C . TYR A 1 176 ? 4.821 -6.309 -2.622 1.00 98.69 176 TYR A C 1
ATOM 1318 O O . TYR A 1 176 ? 4.913 -6.795 -3.745 1.00 98.69 176 TYR A O 1
ATOM 1326 N N . GLU A 1 177 ? 3.959 -6.781 -1.727 1.00 98.69 177 GLU A N 1
ATOM 1327 C CA . GLU A 1 177 ? 3.179 -7.984 -1.980 1.00 98.69 177 GLU A CA 1
ATOM 1328 C C . GLU A 1 177 ? 2.200 -7.802 -3.140 1.00 98.69 177 GLU A C 1
ATOM 1330 O O . GLU A 1 177 ? 2.014 -8.719 -3.938 1.00 98.69 177 GLU A O 1
ATOM 1335 N N . THR A 1 178 ? 1.598 -6.619 -3.270 1.00 98.75 178 THR A N 1
ATOM 1336 C CA . THR A 1 178 ? 0.713 -6.286 -4.392 1.00 98.75 178 THR A CA 1
ATOM 1337 C C . THR A 1 178 ? 1.506 -6.174 -5.693 1.00 98.75 178 THR A C 1
ATOM 1339 O O . THR A 1 178 ? 1.065 -6.705 -6.712 1.00 98.75 178 THR A O 1
ATOM 1342 N N . LEU A 1 179 ? 2.683 -5.534 -5.657 1.00 98.88 179 LEU A N 1
ATOM 1343 C CA . LEU A 1 179 ? 3.597 -5.449 -6.802 1.00 98.88 179 LEU A CA 1
ATOM 1344 C C . LEU A 1 179 ? 4.011 -6.837 -7.282 1.00 98.88 179 LEU A C 1
ATOM 1346 O O . LEU A 1 179 ? 3.928 -7.138 -8.466 1.00 98.88 179 LEU A O 1
ATOM 1350 N N . ALA A 1 180 ? 4.398 -7.707 -6.357 1.00 98.69 180 ALA A N 1
ATOM 1351 C CA . ALA A 1 180 ? 4.834 -9.054 -6.666 1.00 98.69 180 ALA A CA 1
ATOM 1352 C C . ALA A 1 180 ? 3.677 -9.912 -7.205 1.00 98.69 180 ALA A C 1
ATOM 1354 O O . ALA A 1 180 ? 3.807 -10.533 -8.255 1.00 98.69 180 ALA A O 1
ATOM 1355 N N . THR A 1 181 ? 2.524 -9.927 -6.529 1.00 98.50 181 THR A N 1
ATOM 1356 C CA . THR A 1 181 ? 1.417 -10.847 -6.862 1.00 98.50 181 THR A CA 1
ATOM 1357 C C . THR A 1 181 ? 0.636 -10.462 -8.115 1.00 98.50 181 THR A C 1
ATOM 1359 O O . THR A 1 181 ? 0.174 -11.359 -8.816 1.00 98.50 181 THR A O 1
ATOM 1362 N N . PHE A 1 182 ? 0.526 -9.173 -8.447 1.00 98.88 182 PHE A N 1
ATOM 1363 C CA . PHE A 1 182 ? -0.048 -8.729 -9.726 1.00 98.88 182 PHE A CA 1
ATOM 1364 C C . PHE A 1 182 ? 0.997 -8.476 -10.817 1.00 98.88 182 PHE A C 1
ATOM 1366 O O . PHE A 1 182 ? 0.623 -8.406 -11.983 1.00 98.88 182 PHE A O 1
ATOM 1373 N N . GLY A 1 183 ? 2.272 -8.332 -10.452 1.00 98.81 183 GLY A N 1
ATOM 1374 C CA . GLY A 1 183 ? 3.393 -8.135 -11.366 1.00 98.81 183 GLY A CA 1
ATOM 1375 C C . GLY A 1 183 ? 4.102 -9.444 -11.687 1.00 98.81 183 GLY A C 1
ATOM 1376 O O . GLY A 1 183 ? 3.592 -10.260 -12.457 1.00 98.81 183 GLY A O 1
ATOM 1377 N N . SER A 1 184 ? 5.268 -9.670 -11.073 1.00 98.75 184 SER A N 1
ATOM 1378 C CA . SER A 1 184 ? 6.153 -10.810 -11.363 1.00 98.75 184 SER A CA 1
ATOM 1379 C C . SER A 1 184 ? 5.446 -12.165 -11.277 1.00 98.75 184 SER A C 1
ATOM 1381 O O . SER A 1 184 ? 5.643 -13.025 -12.139 1.00 98.75 184 SER A O 1
ATOM 1383 N N . TYR A 1 185 ? 4.569 -12.360 -10.291 1.00 98.50 185 TYR A N 1
ATOM 1384 C CA . TYR A 1 185 ? 3.843 -13.615 -10.096 1.00 98.50 185 TYR A CA 1
ATOM 1385 C C . TYR A 1 185 ? 2.912 -13.946 -11.265 1.00 98.50 185 TYR A C 1
ATOM 1387 O O . TYR A 1 185 ? 2.784 -15.115 -11.620 1.00 98.50 185 TYR A O 1
ATOM 1395 N N . CYS A 1 186 ? 2.347 -12.919 -11.905 1.00 98.50 186 CYS A N 1
ATOM 1396 C CA . CYS A 1 186 ? 1.509 -13.021 -13.101 1.00 98.50 186 CYS A CA 1
ATOM 1397 C C . CYS A 1 186 ? 2.288 -12.798 -14.415 1.00 98.50 186 CYS A C 1
ATOM 1399 O O . CYS A 1 186 ? 1.698 -12.871 -1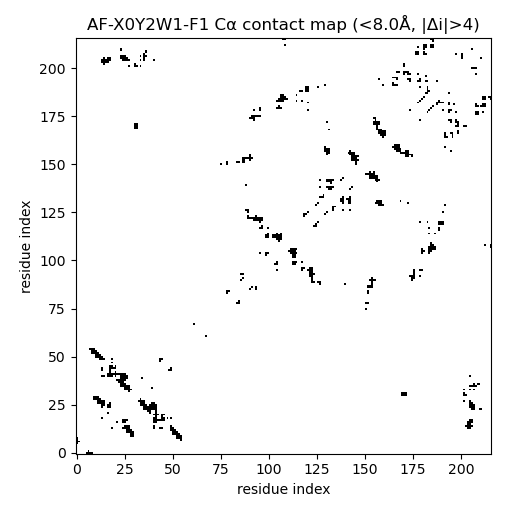5.491 1.00 98.50 186 CYS A O 1
ATOM 1401 N N . GLY A 1 187 ? 3.591 -12.497 -14.358 1.00 98.31 187 GLY A N 1
ATOM 1402 C CA . GLY A 1 187 ? 4.393 -12.146 -15.535 1.00 98.31 187 GLY A CA 1
ATOM 1403 C C . GLY A 1 187 ? 4.089 -10.765 -16.129 1.00 98.31 187 GLY A C 1
ATOM 1404 O O . GLY A 1 187 ? 4.295 -10.561 -17.323 1.00 98.31 187 GLY A O 1
ATOM 1405 N N . VAL A 1 188 ? 3.579 -9.829 -15.324 1.00 98.75 188 VAL A N 1
ATOM 1406 C CA . VAL A 1 188 ? 3.210 -8.468 -15.741 1.00 98.75 188 VAL A CA 1
ATOM 1407 C C . VAL A 1 188 ? 4.289 -7.474 -15.307 1.00 98.75 188 VAL A C 1
ATOM 1409 O O . VAL A 1 188 ? 4.680 -7.431 -14.144 1.00 98.75 188 VAL A O 1
ATOM 1412 N N . ASP A 1 189 ? 4.754 -6.658 -16.248 1.00 98.62 189 ASP A N 1
ATOM 1413 C CA . ASP A 1 189 ? 5.762 -5.601 -16.071 1.00 98.62 189 ASP A CA 1
ATOM 1414 C C . ASP A 1 189 ? 5.182 -4.178 -16.186 1.00 98.62 189 ASP A C 1
ATOM 1416 O O . ASP A 1 189 ? 5.894 -3.196 -15.996 1.00 98.62 189 ASP A O 1
ATOM 1420 N N . ASP A 1 190 ? 3.888 -4.046 -16.490 1.00 98.69 190 ASP A N 1
ATOM 1421 C CA . ASP A 1 190 ? 3.195 -2.759 -16.569 1.00 98.69 190 ASP A CA 1
ATOM 1422 C C . ASP A 1 190 ? 2.823 -2.262 -15.162 1.00 98.69 190 ASP A C 1
ATOM 1424 O O . ASP A 1 190 ? 1.801 -2.650 -14.584 1.00 98.69 190 ASP A O 1
ATOM 1428 N N . LEU A 1 191 ? 3.653 -1.372 -14.611 1.00 98.81 191 LEU A N 1
ATOM 1429 C CA . LEU A 1 191 ? 3.439 -0.783 -13.289 1.00 98.81 191 LEU A CA 1
ATOM 1430 C C . LEU A 1 191 ? 2.095 -0.047 -13.173 1.00 98.81 191 LEU A C 1
ATOM 1432 O O . LEU A 1 191 ? 1.438 -0.143 -12.136 1.00 98.81 191 LEU A O 1
ATOM 1436 N N . ALA A 1 192 ? 1.629 0.633 -14.225 1.00 98.75 192 ALA A N 1
ATOM 1437 C CA . ALA A 1 192 ? 0.346 1.334 -14.189 1.00 98.75 192 ALA A CA 1
ATOM 1438 C C . ALA A 1 192 ? -0.826 0.346 -14.072 1.00 98.75 192 ALA A C 1
ATOM 1440 O O . ALA A 1 192 ? -1.770 0.581 -13.310 1.00 98.75 192 ALA A O 1
ATOM 1441 N N . ALA A 1 193 ? -0.747 -0.798 -14.761 1.00 98.81 193 ALA A N 1
ATOM 1442 C CA . ALA A 1 193 ? -1.720 -1.881 -14.621 1.00 98.81 193 ALA A CA 1
ATOM 1443 C C . ALA A 1 193 ? -1.748 -2.446 -13.191 1.00 98.81 193 ALA A C 1
ATOM 1445 O O . ALA A 1 193 ? -2.825 -2.646 -12.624 1.00 98.81 193 ALA A O 1
ATOM 1446 N N . ILE A 1 194 ? -0.578 -2.646 -12.580 1.00 98.88 194 ILE A N 1
ATOM 1447 C CA . ILE A 1 194 ? -0.443 -3.160 -11.208 1.00 98.88 194 ILE A CA 1
ATOM 1448 C C . ILE A 1 194 ? -0.998 -2.158 -10.186 1.00 98.88 194 ILE A C 1
ATOM 1450 O O . ILE A 1 194 ? -1.786 -2.525 -9.309 1.00 98.88 194 ILE A O 1
ATOM 1454 N N . CYS A 1 195 ? -0.672 -0.870 -10.322 1.00 98.88 195 CYS A N 1
ATOM 1455 C CA . CYS A 1 195 ? -1.245 0.188 -9.490 1.00 98.88 195 CYS A CA 1
ATOM 1456 C C . CYS A 1 195 ? -2.771 0.269 -9.651 1.00 98.88 195 CYS A C 1
ATOM 1458 O O . CYS A 1 195 ? -3.496 0.477 -8.673 1.00 98.88 195 CYS A O 1
ATOM 1460 N N . LYS A 1 196 ? -3.293 0.027 -10.860 1.00 98.88 196 LYS A N 1
ATOM 1461 C CA . LYS A 1 196 ? -4.738 -0.056 -11.080 1.00 98.88 196 LYS A CA 1
ATOM 1462 C C . LYS A 1 196 ? -5.364 -1.276 -10.407 1.00 98.88 196 LYS A C 1
ATOM 1464 O O . LYS A 1 196 ? -6.441 -1.146 -9.821 1.00 98.88 196 LYS A O 1
ATOM 1469 N N . ALA A 1 197 ? -4.703 -2.431 -10.431 1.00 98.81 197 ALA A N 1
ATOM 1470 C CA . ALA A 1 197 ? -5.151 -3.622 -9.710 1.00 98.81 197 ALA A CA 1
ATOM 1471 C C . ALA A 1 197 ? -5.207 -3.380 -8.191 1.00 98.81 197 ALA A C 1
ATOM 1473 O O . ALA A 1 197 ? -6.200 -3.740 -7.555 1.00 98.81 197 ALA A O 1
ATOM 1474 N N . ASN A 1 198 ? -4.213 -2.682 -7.625 1.00 98.81 198 ASN A N 1
ATOM 1475 C CA . ASN A 1 198 ? -4.225 -2.234 -6.228 1.00 98.81 198 ASN A CA 1
ATOM 1476 C C . ASN A 1 198 ? -5.457 -1.379 -5.909 1.00 98.81 198 ASN A C 1
ATOM 1478 O O . ASN A 1 198 ? -6.197 -1.680 -4.971 1.00 98.81 198 ASN A O 1
ATOM 1482 N N . GLN A 1 199 ? -5.712 -0.346 -6.722 1.00 98.75 199 GLN A N 1
ATOM 1483 C CA . GLN A 1 199 ? -6.883 0.513 -6.553 1.00 98.75 199 GLN A CA 1
ATOM 1484 C C . GLN A 1 199 ? -8.178 -0.307 -6.573 1.00 98.75 199 GLN A C 1
ATOM 1486 O O . GLN A 1 199 ? -9.030 -0.124 -5.707 1.00 98.75 199 GLN A O 1
ATOM 1491 N N . ILE A 1 200 ? -8.336 -1.217 -7.539 1.00 98.75 200 ILE A N 1
ATOM 1492 C CA . ILE A 1 200 ? -9.530 -2.065 -7.637 1.00 98.75 200 ILE A CA 1
ATOM 1493 C C . ILE A 1 200 ? -9.666 -2.936 -6.382 1.00 98.75 200 ILE A C 1
ATOM 1495 O O . ILE A 1 200 ? -10.750 -3.001 -5.806 1.00 98.75 200 ILE A O 1
ATOM 1499 N N . CYS A 1 201 ? -8.589 -3.550 -5.895 1.00 98.75 201 CYS A N 1
ATOM 1500 C CA . CYS A 1 201 ? -8.649 -4.356 -4.675 1.00 98.75 201 CYS A CA 1
ATOM 1501 C C . CYS A 1 201 ? -9.082 -3.528 -3.458 1.00 98.75 201 CYS A C 1
ATOM 1503 O O . CYS A 1 201 ? -9.973 -3.948 -2.718 1.00 98.75 201 CYS A O 1
ATOM 1505 N N . ASN A 1 202 ? -8.542 -2.320 -3.295 1.00 98.50 202 ASN A N 1
ATOM 1506 C CA . ASN A 1 202 ? -8.920 -1.417 -2.207 1.00 98.50 202 ASN A CA 1
ATOM 1507 C C . ASN A 1 202 ? -10.374 -0.931 -2.324 1.00 98.50 202 ASN A C 1
ATOM 1509 O O . ASN A 1 202 ? -11.096 -0.916 -1.327 1.00 98.50 202 ASN A O 1
ATOM 1513 N N . MET A 1 203 ? -10.838 -0.607 -3.537 1.00 98.06 203 MET A N 1
ATOM 1514 C CA . MET A 1 203 ? -12.234 -0.238 -3.818 1.00 98.06 203 MET A CA 1
ATOM 1515 C C . MET A 1 203 ? -13.212 -1.363 -3.470 1.00 98.06 203 MET A C 1
ATOM 1517 O O . MET A 1 203 ? -14.271 -1.121 -2.889 1.00 98.06 203 MET A O 1
ATOM 1521 N N . TYR A 1 204 ? -12.871 -2.597 -3.844 1.00 98.50 204 TYR A N 1
ATOM 1522 C CA . TYR A 1 204 ? -13.755 -3.746 -3.673 1.00 98.50 204 TYR A CA 1
ATOM 1523 C C . TYR A 1 204 ? -13.623 -4.420 -2.301 1.00 98.50 204 TYR A C 1
ATOM 1525 O O . TYR A 1 204 ? -14.506 -5.195 -1.922 1.00 98.50 204 TYR A O 1
ATOM 1533 N N . GLY A 1 205 ? -12.574 -4.100 -1.538 1.00 98.56 205 GLY A N 1
ATOM 1534 C CA . GLY A 1 205 ? -12.250 -4.735 -0.263 1.00 98.56 205 GLY A CA 1
ATOM 1535 C C . GLY A 1 205 ? -11.736 -6.157 -0.457 1.00 98.56 205 GLY A C 1
ATOM 1536 O O . GLY A 1 205 ? -12.335 -7.101 0.051 1.00 98.56 205 GLY A O 1
ATOM 1537 N N . ILE A 1 206 ? -10.658 -6.320 -1.220 1.00 98.38 206 ILE A N 1
ATOM 1538 C CA . ILE A 1 206 ? -10.076 -7.614 -1.605 1.00 98.38 206 ILE A CA 1
ATOM 1539 C C . ILE A 1 206 ? -8.614 -7.686 -1.149 1.00 98.38 206 ILE A C 1
ATOM 1541 O O . ILE A 1 206 ? -7.869 -6.721 -1.300 1.00 98.38 206 ILE A O 1
ATOM 1545 N N . ASP A 1 207 ? -8.200 -8.840 -0.621 1.00 98.69 207 ASP A N 1
ATOM 1546 C CA . ASP A 1 207 ? -6.791 -9.169 -0.385 1.00 98.69 207 ASP A CA 1
ATOM 1547 C C . ASP A 1 207 ? -6.006 -9.203 -1.700 1.00 98.69 207 ASP A C 1
ATOM 1549 O O . ASP A 1 207 ? -6.252 -10.071 -2.542 1.00 98.69 207 ASP A O 1
ATOM 1553 N N . THR A 1 208 ? -5.039 -8.305 -1.868 1.00 98.69 208 THR A N 1
ATOM 1554 C CA . THR A 1 208 ? -4.222 -8.252 -3.086 1.00 98.69 208 THR A CA 1
ATOM 1555 C C . THR A 1 208 ? -3.401 -9.521 -3.276 1.00 98.69 208 THR A C 1
ATOM 1557 O O . THR A 1 208 ? -3.315 -10.008 -4.401 1.00 98.69 208 THR A O 1
ATOM 1560 N N . ILE A 1 209 ? -2.895 -10.115 -2.188 1.00 98.81 209 ILE A N 1
ATOM 1561 C CA . ILE A 1 209 ? -2.064 -11.322 -2.246 1.00 98.81 209 ILE A CA 1
ATOM 1562 C C . ILE A 1 209 ? -2.868 -12.495 -2.784 1.00 98.81 209 ILE A C 1
ATOM 1564 O O . ILE A 1 209 ? -2.504 -13.089 -3.796 1.00 98.81 209 ILE A O 1
ATOM 1568 N N . SER A 1 210 ? -3.970 -12.835 -2.110 1.00 98.75 210 SER A N 1
ATOM 1569 C CA . SER A 1 210 ? -4.800 -13.970 -2.517 1.00 98.75 210 SER A CA 1
ATOM 1570 C C . SER A 1 210 ? -5.437 -13.741 -3.885 1.00 98.75 210 SER A C 1
ATOM 1572 O O . SER A 1 210 ? -5.595 -14.697 -4.636 1.00 98.75 210 SER A O 1
ATOM 1574 N N . CYS A 1 211 ? -5.789 -12.497 -4.227 1.00 98.62 211 CYS A N 1
ATOM 1575 C CA . CYS A 1 211 ? -6.360 -12.163 -5.529 1.00 98.62 211 CYS A CA 1
ATOM 1576 C C . CYS A 1 211 ? -5.352 -12.388 -6.659 1.00 98.62 211 CYS A C 1
ATOM 1578 O O . CYS A 1 211 ? -5.623 -13.195 -7.546 1.00 98.62 211 CYS A O 1
ATOM 1580 N N . GLY A 1 212 ? -4.175 -11.754 -6.589 1.00 98.44 212 GLY A N 1
ATOM 1581 C CA . GLY A 1 212 ? -3.114 -11.944 -7.580 1.00 98.44 212 GLY A CA 1
ATOM 1582 C C . GLY A 1 212 ? -2.690 -13.409 -7.675 1.00 98.44 212 GLY A C 1
ATOM 1583 O O . GLY A 1 212 ? -2.592 -13.959 -8.766 1.00 98.44 212 GLY A O 1
ATOM 1584 N N . ALA A 1 213 ? -2.570 -14.093 -6.534 1.00 98.31 213 ALA A N 1
ATOM 1585 C CA . ALA A 1 213 ? -2.210 -15.504 -6.520 1.00 98.31 213 ALA A CA 1
ATOM 1586 C C . ALA A 1 213 ? -3.290 -16.464 -7.037 1.00 98.31 213 ALA A C 1
ATOM 1588 O O . ALA A 1 213 ? -2.958 -17.560 -7.463 1.00 98.31 213 ALA A O 1
ATOM 1589 N N . THR A 1 214 ? -4.568 -16.081 -6.997 1.00 98.31 214 THR A N 1
ATOM 1590 C CA . THR A 1 214 ? -5.659 -16.869 -7.602 1.00 98.31 214 THR A CA 1
ATOM 1591 C C . THR A 1 214 ? -5.717 -16.676 -9.121 1.00 98.31 214 THR A C 1
ATOM 1593 O O . THR A 1 214 ? -6.268 -17.521 -9.821 1.00 98.31 214 THR A O 1
ATOM 1596 N N . ILE A 1 215 ? -5.199 -15.551 -9.627 1.00 98.12 215 ILE A N 1
ATOM 1597 C CA . ILE A 1 215 ? -5.148 -15.237 -11.062 1.00 98.12 215 ILE A CA 1
ATOM 1598 C C . ILE A 1 215 ? -3.980 -15.957 -11.755 1.00 98.12 215 ILE A C 1
ATOM 1600 O O . ILE A 1 215 ? -4.146 -16.379 -12.900 1.00 98.12 215 ILE A O 1
ATOM 1604 N N . ALA A 1 216 ? -2.828 -16.061 -11.082 1.00 95.69 216 ALA A N 1
ATOM 1605 C CA . ALA A 1 216 ? -1.605 -16.708 -11.575 1.00 95.69 216 ALA A CA 1
ATOM 1606 C C . ALA A 1 216 ? -1.721 -18.240 -11.696 1.00 95.69 216 ALA A C 1
ATOM 1608 O O . ALA A 1 216 ? -1.078 -18.807 -12.611 1.00 95.69 216 ALA A O 1
#

Sequence (216 aa):
KQELGDDKIEVLQVGPAGEKGVRFAAIINMSTRANGRTGMGAVMGSKNLKAVVVRGKARPTAADKARLNQIAKWGADNLSKSDIAGLSKYGTAETIGANQSTGTLPTYNYNRGVFDKWEAIDGTTMYDTVLKGAAEGKQDREGHDTCYACTVHCKRVVEISDGKYKVDPHYGGPEYETLATFGSYCGVDDLAAICKANQICNMYGIDTISCGATIA